Protein AF-0000000067923023 (afdb_homodimer)

Foldseek 3Di:
DLPQWEKEFDDADDPVDDQVRVQVCCCPQVVDHQAPNYKYKHAHPVQQKMKIWHADPVGIDIDMGGHPDDGFAGDDDDVDRIDIDGPVLVVCRVVRHHSPCPPPPPPVPPPD/DLPQWEKEFDDADDPVDDQVRVQVCCCPQVVDHQAPNYKYKHAHDVQQKMKIWHADPVGIDIDMGGHPDDGFAGDDDDVDRIDIDGPVLVVCRVVRHHSPCPPPPPPVPPPD

Organism: Mesorhizobium plurifarium (NCBI:txid69974)

Solvent-accessible surface area (backbone atoms only — not comparable to full-atom values): 12513 Å² total; per-residue (Å²): 119,83,40,80,44,32,34,36,42,46,59,65,41,73,79,84,57,48,70,69,58,48,42,47,42,36,37,70,71,66,68,42,71,54,74,66,26,35,34,40,33,40,31,25,75,85,27,30,36,40,40,36,41,33,21,57,99,54,29,44,36,35,41,36,41,37,43,76,68,70,52,51,66,65,76,74,68,50,106,46,62,60,45,79,43,54,72,68,40,47,52,31,31,75,70,61,34,68,49,86,60,71,70,77,60,80,60,75,72,72,81,122,118,84,41,79,43,32,35,36,41,46,60,66,41,73,77,84,57,49,71,68,58,48,40,48,41,35,37,71,72,65,68,40,70,55,76,66,27,35,36,40,32,39,31,25,75,86,26,30,36,39,41,37,40,31,21,59,98,54,29,43,36,36,40,36,41,38,43,76,67,70,50,52,64,66,76,74,67,50,105,48,61,58,44,79,43,52,72,67,39,48,52,32,31,77,69,60,35,66,49,87,60,70,70,71,65,78,59,75,73,72,84,118

Radius of gyration: 19.88 Å; Cα contacts (8 Å, |Δi|>4): 429; chains: 2; bounding box: 38×66×63 Å

Nearest PDB structures (foldseek):
  4v4g-assembly1_Aa  TM=3.691E-01  e=4.658E-01  Escherichia coli
  1l4s-assembly1_A  TM=3.691E-01  e=4.658E-01  Escherichia coli
  1imu-assembly1_A  TM=2.646E-01  e=8.905E-01  Haemophilus influenzae
  8ppt-assembly1_C  TM=3.172E-01  e=3.050E+00  Pyrococcus abyssi GE5
  4v4g-assembly1_Aa  TM=3.689E-01  e=3.644E-01  Escherichia coli

Secondary structure (DSSP, 8-state):
-----EEEE-S---TT--HHHHHHHHHHTS---TTSS-EEEEE-TTSSEEEEEEE-SSEEEEEEEEESSS--------S-SEEEE-HHHHHHHHTT---SS--TT-------/-----EEEE-S---TT--HHHHHHHHHHTS---TTSS-EEEEE-TTSSEEEEEEE-SSEEEEEEEEESSS-------SS-SEEEE-HHHHHHHHTT---SS--TT-------

InterPro domains:
  IPR008878 Transposase IS66, Orf2 [NF033819] (6-96)
  IPR008878 Transposase IS66, Orf2 [PF05717] (5-103)
  IPR008878 Transposase IS66, Orf2 [PTHR36455] (4-106)

pLDDT: mean 87.82, std 18.06, range [24.98, 98.69]

Structure (mmCIF, N/CA/C/O backbone):
data_AF-0000000067923023-model_v1
#
loop_
_entity.id
_entity.type
_entity.pdbx_description
1 polymer Transposase
#
loop_
_atom_site.group_PDB
_atom_site.id
_atom_site.type_symbol
_atom_site.label_atom_id
_atom_site.label_alt_id
_atom_site.label_comp_id
_atom_site.label_asym_id
_atom_site.label_entity_id
_atom_site.label_seq_id
_atom_site.pdbx_PDB_ins_code
_atom_site.Cartn_x
_atom_site.Cartn_y
_atom_site.Cartn_z
_atom_site.occupancy
_atom_site.B_iso_or_equiv
_atom_site.auth_seq_id
_atom_site.auth_comp_id
_atom_site.auth_asym_id
_atom_site.auth_atom_id
_atom_site.pdbx_PDB_model_num
ATOM 1 N N . MET A 1 1 ? 18.359 -1.438 -12.016 1 35.12 1 MET A N 1
ATOM 2 C CA . MET A 1 1 ? 17.172 -1.541 -12.867 1 35.12 1 MET A CA 1
ATOM 3 C C . MET A 1 1 ? 15.953 -1.968 -12.062 1 35.12 1 MET A C 1
ATOM 5 O O . MET A 1 1 ? 16.047 -2.834 -11.188 1 35.12 1 MET A O 1
ATOM 9 N N . PRO A 1 2 ? 15.016 -1.072 -11.672 1 48.81 2 PRO A N 1
ATOM 10 C CA . PRO A 1 2 ? 13.812 -1.611 -11.039 1 48.81 2 PRO A CA 1
ATOM 11 C C . PRO A 1 2 ? 13.453 -3.006 -11.547 1 48.81 2 PRO A C 1
ATOM 13 O O . PRO A 1 2 ? 13.508 -3.262 -12.758 1 48.81 2 PRO A O 1
ATOM 16 N N . THR A 1 3 ? 13.906 -4.016 -10.898 1 61.28 3 THR A N 1
ATOM 17 C CA . THR A 1 3 ? 13.688 -5.344 -11.461 1 61.28 3 THR A CA 1
ATOM 18 C C . THR A 1 3 ? 12.219 -5.535 -11.836 1 61.28 3 THR A C 1
ATOM 20 O O . THR A 1 3 ? 11.328 -5.012 -11.164 1 61.28 3 THR A O 1
ATOM 23 N N . ASP A 1 4 ? 11.945 -5.746 -13.07 1 78.56 4 ASP A N 1
ATOM 24 C CA . ASP A 1 4 ? 10.688 -6.059 -13.742 1 78.56 4 ASP A CA 1
ATOM 25 C C . ASP A 1 4 ? 10.141 -7.41 -13.281 1 78.56 4 ASP A C 1
ATOM 27 O O . ASP A 1 4 ? 9.312 -8.016 -13.969 1 78.56 4 ASP A O 1
ATOM 31 N N . ARG A 1 5 ? 10.695 -7.867 -12.172 1 94.94 5 ARG A N 1
ATOM 32 C CA . ARG A 1 5 ? 10.234 -9.203 -11.797 1 94.94 5 ARG A CA 1
ATOM 33 C C . ARG A 1 5 ? 9.039 -9.125 -10.859 1 94.94 5 ARG A C 1
ATOM 35 O O . ARG A 1 5 ? 9.102 -8.477 -9.812 1 94.94 5 ARG A O 1
ATOM 42 N N . ILE A 1 6 ? 8.023 -9.812 -11.266 1 97.25 6 ILE A N 1
ATOM 43 C CA . ILE A 1 6 ? 6.773 -9.836 -10.508 1 97.25 6 ILE A CA 1
ATOM 44 C C . ILE A 1 6 ? 6.355 -11.281 -10.242 1 97.25 6 ILE A C 1
ATOM 46 O O . ILE A 1 6 ? 6.227 -12.078 -11.172 1 97.25 6 ILE A O 1
ATOM 50 N N . TYR A 1 7 ? 6.16 -11.586 -8.922 1 96.81 7 TYR A N 1
ATOM 51 C CA . TYR A 1 7 ? 5.785 -12.945 -8.539 1 96.81 7 TYR A CA 1
ATOM 52 C C . TYR A 1 7 ? 4.469 -12.945 -7.77 1 96.81 7 TYR A C 1
ATOM 54 O O . TYR A 1 7 ? 4.289 -12.164 -6.832 1 96.81 7 TYR A O 1
ATOM 62 N N . LEU A 1 8 ? 3.578 -13.852 -8.25 1 96.88 8 LEU A N 1
ATOM 63 C CA . LEU A 1 8 ? 2.428 -14.195 -7.418 1 96.88 8 LEU A CA 1
ATOM 64 C C . LEU A 1 8 ? 2.738 -15.383 -6.523 1 96.88 8 LEU A C 1
ATOM 66 O O . LEU A 1 8 ? 3.133 -16.453 -7.012 1 96.88 8 LEU A O 1
ATOM 70 N N . CYS A 1 9 ? 2.613 -15.156 -5.281 1 95.81 9 CYS A N 1
ATOM 71 C CA . CYS A 1 9 ? 2.768 -16.266 -4.344 1 95.81 9 CYS A CA 1
ATOM 72 C C . CYS A 1 9 ? 1.5 -17.109 -4.289 1 95.81 9 CYS A C 1
ATOM 74 O O . CYS A 1 9 ? 0.489 -16.688 -3.727 1 95.81 9 CYS A O 1
ATOM 76 N N . CYS A 1 10 ? 1.622 -18.266 -4.758 1 94.19 10 CYS A N 1
ATOM 77 C CA . CYS A 1 10 ? 0.429 -19.094 -4.906 1 94.19 10 CYS A CA 1
ATOM 78 C C . CYS A 1 10 ? -0.12 -19.5 -3.543 1 94.19 10 CYS A C 1
ATOM 80 O O . CYS A 1 10 ? 0.611 -19.516 -2.551 1 94.19 10 CYS A O 1
ATOM 82 N N . GLY A 1 11 ? -1.427 -19.844 -3.531 1 91.88 11 GLY A N 1
ATOM 83 C CA . GLY A 1 11 ? -2.107 -20.188 -2.295 1 91.88 11 GLY A CA 1
ATOM 84 C C . GLY A 1 11 ? -2.682 -19 -1.567 1 91.88 11 GLY A C 1
ATOM 85 O O . GLY A 1 11 ? -2.783 -17.906 -2.137 1 91.88 11 GLY A O 1
ATOM 86 N N . ALA A 1 12 ? -3.146 -19.219 -0.295 1 94.38 12 ALA A N 1
ATOM 87 C CA . ALA A 1 12 ? -3.758 -18.156 0.508 1 94.38 12 ALA A CA 1
ATOM 88 C C . ALA A 1 12 ? -2.799 -17.672 1.589 1 94.38 12 ALA A C 1
ATOM 90 O O . ALA A 1 12 ? -2.09 -18.469 2.207 1 94.38 12 ALA A O 1
ATOM 91 N N . THR A 1 13 ? -2.746 -16.484 1.772 1 96.69 13 THR A N 1
ATOM 92 C CA . THR A 1 13 ? -1.929 -15.852 2.801 1 96.69 13 THR A CA 1
ATOM 93 C C . THR A 1 13 ? -2.807 -15.148 3.832 1 96.69 13 THR A C 1
ATOM 95 O O . THR A 1 13 ? -3.842 -14.578 3.486 1 96.69 13 THR A O 1
ATOM 98 N N . ASP A 1 14 ? -2.379 -15.211 5.109 1 97.31 14 ASP A N 1
ATOM 99 C CA . ASP A 1 14 ? -3.01 -14.406 6.152 1 97.31 14 ASP A CA 1
ATOM 100 C C . ASP A 1 14 ? -2.764 -12.922 5.918 1 97.31 14 ASP A C 1
ATOM 102 O O . ASP A 1 14 ? -1.626 -12.453 6.008 1 97.31 14 ASP A O 1
ATOM 106 N N . MET A 1 15 ? -3.748 -12.172 5.68 1 97.44 15 MET A N 1
ATOM 107 C CA . MET A 1 15 ? -3.629 -10.789 5.223 1 97.44 15 MET A CA 1
ATOM 108 C C . MET A 1 15 ? -3.35 -9.852 6.391 1 97.44 15 MET A C 1
ATOM 110 O O . MET A 1 15 ? -3.127 -8.656 6.191 1 97.44 15 MET A O 1
ATOM 114 N N . ARG A 1 16 ? -3.227 -10.359 7.629 1 94.88 16 ARG A N 1
ATOM 115 C CA . ARG A 1 16 ? -2.785 -9.57 8.773 1 94.88 16 ARG A CA 1
ATOM 116 C C . ARG A 1 16 ? -1.267 -9.422 8.781 1 94.88 16 ARG A C 1
ATOM 118 O O . ARG A 1 16 ? -0.726 -8.555 9.477 1 94.88 16 ARG A O 1
ATOM 125 N N . ARG A 1 17 ? -0.611 -10.219 7.969 1 96.69 17 ARG A N 1
ATOM 126 C CA . ARG A 1 17 ? 0.845 -10.172 7.895 1 96.69 17 ARG A CA 1
ATOM 127 C C . ARG A 1 17 ? 1.315 -8.844 7.305 1 96.69 17 ARG A C 1
ATOM 129 O O . ARG A 1 17 ? 0.824 -8.414 6.262 1 96.69 17 ARG A O 1
ATOM 136 N N . GLY A 1 18 ? 2.266 -8.273 8.008 1 97.31 18 GLY A N 1
ATOM 137 C CA . GLY A 1 18 ? 2.852 -7.023 7.559 1 97.31 18 GLY A CA 1
ATOM 138 C C . GLY A 1 18 ? 4.125 -7.211 6.758 1 97.31 18 GLY A C 1
ATOM 139 O O . GLY A 1 18 ? 4.395 -8.305 6.258 1 97.31 18 GLY A O 1
ATOM 140 N N . ILE A 1 19 ? 4.844 -6.141 6.617 1 98.12 19 ILE A N 1
ATOM 141 C CA . ILE A 1 19 ? 6.02 -6.09 5.754 1 98.12 19 ILE A CA 1
ATOM 142 C C . ILE A 1 19 ? 7.027 -7.152 6.191 1 98.12 19 ILE A C 1
ATOM 144 O O . ILE A 1 19 ? 7.473 -7.965 5.383 1 98.12 19 ILE A O 1
ATOM 148 N N . ASN A 1 20 ? 7.328 -7.238 7.496 1 97.19 20 ASN A N 1
ATOM 149 C CA . ASN A 1 20 ? 8.352 -8.164 7.977 1 97.19 20 ASN A CA 1
ATOM 150 C C . ASN A 1 20 ? 7.93 -9.617 7.766 1 97.19 20 ASN A C 1
ATOM 152 O O . ASN A 1 20 ? 8.727 -10.438 7.293 1 97.19 20 ASN A O 1
ATOM 156 N N . SER A 1 21 ? 6.758 -9.922 8.117 1 97.69 21 SER A N 1
ATOM 157 C CA . SER A 1 21 ? 6.27 -11.289 7.996 1 97.69 21 SER A CA 1
ATOM 158 C C . SER A 1 21 ? 6.211 -11.734 6.539 1 97.69 21 SER A C 1
ATOM 160 O O . SER A 1 21 ? 6.574 -12.867 6.215 1 97.69 21 SER A O 1
ATOM 162 N N . LEU A 1 22 ? 5.797 -10.844 5.668 1 98.19 22 LEU A N 1
ATOM 163 C CA . LEU A 1 22 ? 5.707 -11.211 4.258 1 98.19 22 LEU A CA 1
ATOM 164 C C . LEU A 1 22 ? 7.098 -11.328 3.637 1 98.19 22 LEU A C 1
ATOM 166 O O . LEU A 1 22 ? 7.336 -12.195 2.793 1 98.19 22 LEU A O 1
ATOM 170 N N . ALA A 1 23 ? 8.008 -10.469 4.07 1 98 23 ALA A N 1
ATOM 171 C CA . ALA A 1 23 ? 9.383 -10.586 3.611 1 98 23 ALA A CA 1
ATOM 172 C C . ALA A 1 23 ? 9.984 -11.93 4.016 1 98 23 ALA A C 1
ATOM 174 O O . ALA A 1 23 ? 10.703 -12.555 3.23 1 98 23 ALA A O 1
ATOM 175 N N . ARG A 1 24 ? 9.68 -12.289 5.207 1 97.5 24 ARG A N 1
ATOM 176 C CA . ARG A 1 24 ? 10.148 -13.586 5.68 1 97.5 24 ARG A CA 1
ATOM 177 C C . ARG A 1 24 ? 9.555 -14.719 4.848 1 97.5 24 ARG A C 1
ATOM 179 O O . ARG A 1 24 ? 10.242 -15.695 4.531 1 97.5 24 ARG A O 1
ATOM 186 N N . MET A 1 25 ? 8.336 -14.594 4.516 1 96.56 25 MET A N 1
ATOM 187 C CA . MET A 1 25 ? 7.695 -15.609 3.678 1 96.56 25 MET A CA 1
ATOM 188 C C . MET A 1 25 ? 8.383 -15.703 2.32 1 96.56 25 MET A C 1
ATOM 190 O O . MET A 1 25 ? 8.609 -16.812 1.814 1 96.56 25 MET A O 1
ATOM 194 N N . VAL A 1 26 ? 8.664 -14.555 1.682 1 97 26 VAL A N 1
ATOM 195 C CA . VAL A 1 26 ? 9.359 -14.523 0.401 1 97 26 VAL A CA 1
ATOM 196 C C . VAL A 1 26 ? 10.672 -15.305 0.501 1 97 26 VAL A C 1
ATOM 198 O O . VAL A 1 26 ? 10.992 -16.109 -0.383 1 97 26 VAL A O 1
ATOM 201 N 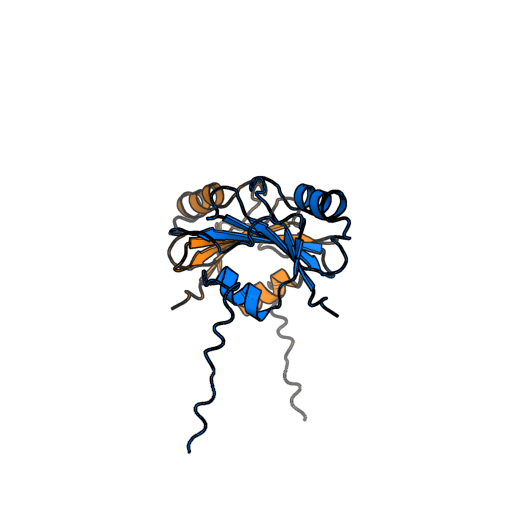N . GLN A 1 27 ? 11.312 -15.133 1.627 1 96.62 27 GLN A N 1
ATOM 202 C CA . GLN A 1 27 ? 12.602 -15.789 1.837 1 96.62 27 GLN A CA 1
ATOM 203 C C . GLN A 1 27 ? 12.422 -17.281 2.104 1 96.62 27 GLN A C 1
ATOM 205 O O . GLN A 1 27 ? 13.102 -18.109 1.489 1 96.62 27 GLN A O 1
ATOM 210 N N . GLN A 1 28 ? 11.516 -17.625 2.906 1 94.69 28 GLN A N 1
ATOM 211 C CA . GLN A 1 28 ? 11.422 -19 3.414 1 94.69 28 GLN A CA 1
ATOM 212 C C . GLN A 1 28 ? 10.594 -19.875 2.482 1 94.69 28 GLN A C 1
ATOM 214 O O . GLN A 1 28 ? 10.922 -21.047 2.273 1 94.69 28 GLN A O 1
ATOM 219 N N . VAL A 1 29 ? 9.578 -19.312 1.967 1 90.5 29 VAL A N 1
ATOM 220 C CA . VAL A 1 29 ? 8.648 -20.125 1.182 1 90.5 29 VAL A CA 1
ATOM 221 C C . VAL A 1 29 ? 9 -20.031 -0.3 1 90.5 29 VAL A C 1
ATOM 223 O O . VAL A 1 29 ? 9.078 -21.047 -0.994 1 90.5 29 VAL A O 1
ATOM 226 N N . LEU A 1 30 ? 9.312 -18.891 -0.777 1 90.56 30 LEU A N 1
ATOM 227 C CA . LEU A 1 30 ? 9.617 -18.703 -2.193 1 90.56 30 LEU A CA 1
ATOM 228 C C . LEU A 1 30 ? 11.109 -18.875 -2.459 1 90.56 30 LEU A C 1
ATOM 230 O O . LEU A 1 30 ? 11.523 -19.031 -3.609 1 90.56 30 LEU A O 1
ATOM 234 N N . ALA A 1 31 ? 11.969 -18.859 -1.375 1 93.62 31 ALA A N 1
ATOM 235 C CA . ALA A 1 31 ? 13.422 -18.953 -1.471 1 93.62 31 ALA A CA 1
ATOM 236 C C . ALA A 1 31 ? 13.984 -17.844 -2.365 1 93.62 31 ALA A C 1
ATOM 238 O O . ALA A 1 31 ? 14.867 -18.094 -3.191 1 93.62 31 ALA A O 1
ATOM 239 N N . LEU A 1 32 ? 13.352 -16.703 -2.273 1 93 32 LEU A N 1
ATOM 240 C CA . LEU A 1 32 ? 13.812 -15.516 -3.002 1 93 32 LEU A CA 1
ATOM 241 C C . LEU A 1 32 ? 14.242 -14.414 -2.039 1 93 32 LEU A C 1
ATOM 243 O O . LEU A 1 32 ? 13.922 -14.469 -0.848 1 93 32 LEU A O 1
ATOM 247 N N . ASN A 1 33 ? 15.055 -13.531 -2.541 1 94.75 33 ASN A N 1
ATOM 248 C CA . ASN A 1 33 ? 15.492 -12.367 -1.772 1 94.75 33 ASN A CA 1
ATOM 249 C C . ASN A 1 33 ? 14.508 -11.211 -1.897 1 94.75 33 ASN A C 1
ATOM 251 O O . ASN A 1 33 ? 14.32 -10.664 -2.986 1 94.75 33 ASN A O 1
ATOM 255 N N . PRO A 1 34 ? 13.914 -10.781 -0.827 1 95.25 34 PRO A N 1
ATOM 256 C CA . PRO A 1 34 ? 12.906 -9.719 -0.896 1 95.25 34 PRO A CA 1
ATOM 257 C C . PRO A 1 34 ? 13.516 -8.344 -1.152 1 95.25 34 PRO A C 1
ATOM 259 O O . PRO A 1 34 ? 12.789 -7.363 -1.328 1 95.25 34 PRO A O 1
ATOM 262 N N . HIS A 1 35 ? 14.875 -8.25 -1.256 1 94.44 35 HIS A N 1
ATOM 263 C CA . HIS A 1 35 ? 15.539 -6.953 -1.345 1 94.44 35 HIS A CA 1
ATOM 264 C C . HIS A 1 35 ? 16.047 -6.691 -2.758 1 94.44 35 HIS A C 1
ATOM 266 O O . HIS A 1 35 ? 16.844 -5.77 -2.977 1 94.44 35 HIS A O 1
ATOM 272 N N . THR A 1 36 ? 15.633 -7.508 -3.699 1 91.75 36 THR A N 1
ATOM 273 C CA . THR A 1 36 ? 16.188 -7.465 -5.047 1 91.75 36 THR A CA 1
ATOM 274 C C . THR A 1 36 ? 15.484 -6.414 -5.891 1 91.75 36 THR A C 1
ATOM 276 O O . THR A 1 36 ? 15.914 -6.113 -7.008 1 91.75 36 THR A O 1
ATOM 279 N N . GLY A 1 37 ? 14.312 -5.891 -5.398 1 92.69 37 GLY A N 1
ATOM 280 C CA . GLY A 1 37 ? 13.484 -4.992 -6.191 1 92.69 37 GLY A CA 1
ATOM 281 C C . GLY A 1 37 ? 12.312 -5.691 -6.859 1 92.69 37 GLY A C 1
ATOM 282 O O . GLY A 1 37 ? 11.477 -5.043 -7.484 1 92.69 37 GLY A O 1
ATOM 283 N N . ALA A 1 38 ? 12.336 -7.016 -6.785 1 96.5 38 ALA A N 1
ATOM 284 C CA . ALA A 1 38 ? 11.195 -7.766 -7.309 1 96.5 38 ALA A CA 1
ATOM 285 C C . ALA A 1 38 ? 9.922 -7.426 -6.547 1 96.5 38 ALA A C 1
ATOM 287 O O . ALA A 1 38 ? 9.977 -6.891 -5.438 1 96.5 38 ALA A O 1
ATOM 288 N N . ILE A 1 39 ? 8.844 -7.711 -7.25 1 97.88 39 ILE A N 1
ATOM 289 C CA . ILE A 1 39 ? 7.516 -7.473 -6.688 1 97.88 39 ILE A CA 1
ATOM 290 C C . ILE A 1 39 ? 6.867 -8.805 -6.312 1 97.88 39 ILE A C 1
ATOM 292 O O . ILE A 1 39 ? 6.828 -9.734 -7.121 1 97.88 39 ILE A O 1
ATOM 296 N N . PHE A 1 40 ? 6.414 -8.898 -5.07 1 98.19 40 PHE A N 1
ATOM 297 C CA . PHE A 1 40 ? 5.766 -10.117 -4.602 1 98.19 40 PHE A CA 1
ATOM 298 C C . PHE A 1 40 ? 4.305 -9.859 -4.258 1 98.19 40 PHE A C 1
ATOM 300 O O . PHE A 1 40 ? 3.998 -8.969 -3.461 1 98.19 40 PHE A O 1
ATOM 307 N N . CYS A 1 41 ? 3.414 -10.664 -4.789 1 98.44 41 CYS A N 1
ATOM 308 C CA . CYS A 1 41 ? 1.979 -10.492 -4.59 1 98.44 41 CYS A CA 1
ATOM 309 C C . CYS A 1 41 ? 1.393 -11.648 -3.789 1 98.44 41 CYS A C 1
ATOM 311 O O . CYS A 1 41 ? 1.719 -12.805 -4.039 1 98.44 41 CYS A O 1
ATOM 313 N N . PHE A 1 42 ? 0.539 -11.336 -2.896 1 98.12 42 PHE A N 1
ATOM 314 C CA . PHE A 1 42 ? -0.149 -12.289 -2.037 1 98.12 42 PHE A CA 1
ATOM 315 C C . PHE A 1 42 ? -1.657 -12.07 -2.086 1 98.12 42 PHE A C 1
ATOM 317 O O . PHE A 1 42 ? -2.125 -10.93 -2.164 1 98.12 42 PHE A O 1
ATOM 324 N N . ARG A 1 43 ? -2.373 -13.094 -2.033 1 97.75 43 ARG A N 1
ATOM 325 C CA . ARG A 1 43 ? -3.828 -12.992 -1.999 1 97.75 43 ARG A CA 1
ATOM 326 C C . ARG A 1 43 ? -4.398 -13.695 -0.771 1 97.75 43 ARG A C 1
ATOM 328 O O . ARG A 1 43 ? -3.92 -14.766 -0.384 1 97.75 43 ARG A O 1
ATOM 335 N N . GLY A 1 44 ? -5.383 -13.102 -0.176 1 97.62 44 GLY A N 1
ATOM 336 C CA . GLY A 1 44 ? -6.055 -13.727 0.954 1 97.62 44 GLY A CA 1
ATOM 337 C C . GLY A 1 44 ? -6.945 -14.883 0.554 1 97.62 44 GLY A C 1
ATOM 338 O O . GLY A 1 44 ? -7.254 -15.062 -0.627 1 97.62 44 GLY A O 1
ATOM 339 N N . ARG A 1 45 ? -7.352 -15.508 1.508 1 96.75 45 ARG A N 1
ATOM 340 C CA . ARG A 1 45 ? -8.125 -16.734 1.312 1 96.75 45 ARG A CA 1
ATOM 341 C C . ARG A 1 45 ? -9.445 -16.438 0.609 1 96.75 45 ARG A C 1
ATOM 343 O O . ARG A 1 45 ? -9.828 -17.141 -0.328 1 96.75 45 ARG A O 1
ATOM 350 N N . LYS A 1 46 ? -10.133 -15.391 1.009 1 96.81 46 LYS A N 1
ATOM 351 C CA . LYS A 1 46 ? -11.438 -15.062 0.444 1 96.81 46 LYS A CA 1
ATOM 352 C C . LYS A 1 46 ? -11.297 -14.438 -0.942 1 96.81 46 LYS A C 1
ATOM 354 O O . LYS A 1 46 ? -12.273 -14.352 -1.691 1 96.81 46 LYS A O 1
ATOM 359 N N . GLY A 1 47 ? -10.148 -13.992 -1.262 1 97 47 GLY A N 1
ATOM 360 C CA . GLY A 1 47 ? -9.82 -13.586 -2.619 1 97 47 GLY A CA 1
ATOM 361 C C . GLY A 1 47 ? -10.094 -12.125 -2.891 1 97 47 GLY A C 1
ATOM 362 O O . GLY A 1 47 ? -9.789 -11.617 -3.975 1 97 47 GLY A O 1
ATOM 363 N N . HIS A 1 48 ? -10.633 -11.383 -1.886 1 97.62 48 HIS A N 1
ATOM 364 C CA . HIS A 1 48 ? -11.023 -10 -2.145 1 97.62 48 HIS A CA 1
ATOM 365 C C . HIS A 1 48 ? -9.953 -9.031 -1.653 1 97.62 48 HIS A C 1
ATOM 367 O O . HIS A 1 48 ? -10.109 -7.816 -1.777 1 97.62 48 HIS A O 1
ATOM 373 N N . ILE A 1 49 ? -8.844 -9.57 -1.022 1 98.31 49 ILE A N 1
ATOM 374 C CA . ILE A 1 49 ? -7.75 -8.719 -0.569 1 98.31 49 ILE A CA 1
ATOM 375 C C . ILE A 1 49 ? -6.438 -9.203 -1.184 1 98.31 49 ILE A C 1
ATOM 377 O O . ILE A 1 49 ? -6.164 -10.406 -1.219 1 98.31 49 ILE A O 1
ATOM 381 N N . ILE A 1 50 ? -5.621 -8.297 -1.701 1 98.5 50 ILE A N 1
ATOM 382 C CA . ILE A 1 50 ? -4.273 -8.578 -2.178 1 98.5 50 ILE A CA 1
ATOM 383 C C . ILE A 1 50 ? -3.275 -7.664 -1.471 1 98.5 50 ILE A C 1
ATOM 385 O O . ILE A 1 50 ? -3.604 -6.527 -1.128 1 98.5 50 ILE A O 1
ATOM 389 N N . LYS A 1 51 ? -2.096 -8.141 -1.236 1 98.69 51 LYS A N 1
ATOM 390 C CA . LYS A 1 51 ? -0.946 -7.348 -0.817 1 98.69 51 LYS A CA 1
ATOM 391 C C . LYS A 1 51 ? 0.213 -7.496 -1.799 1 98.69 51 LYS A C 1
ATOM 393 O O . LYS A 1 51 ? 0.483 -8.594 -2.289 1 98.69 51 LYS A O 1
ATOM 398 N N . ILE A 1 52 ? 0.848 -6.414 -2.088 1 98.69 52 ILE A N 1
ATOM 399 C CA . ILE A 1 52 ? 2.031 -6.387 -2.939 1 98.69 52 ILE A CA 1
ATOM 400 C C . ILE A 1 52 ? 3.215 -5.816 -2.158 1 98.69 52 ILE A C 1
ATOM 402 O O . ILE A 1 52 ? 3.141 -4.703 -1.636 1 98.69 52 ILE A O 1
ATOM 406 N N . LEU A 1 53 ? 4.258 -6.559 -2.084 1 98.44 53 LEU A N 1
ATOM 407 C CA . LEU A 1 53 ? 5.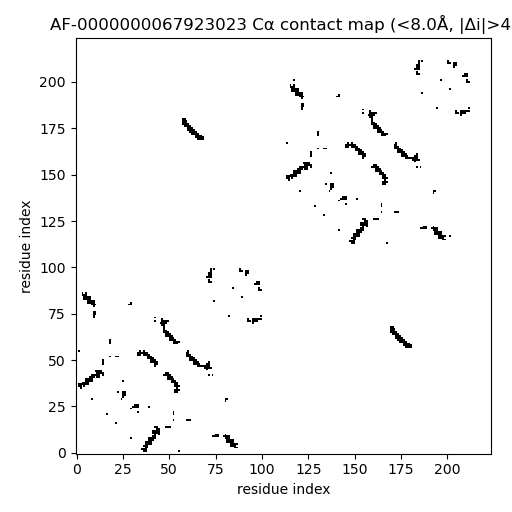469 -6.184 -1.359 1 98.44 53 LEU A CA 1
ATOM 408 C C . LEU A 1 53 ? 6.629 -5.957 -2.32 1 98.44 53 LEU A C 1
ATOM 410 O O . LEU A 1 53 ? 6.832 -6.738 -3.254 1 98.44 53 LEU A O 1
ATOM 414 N N . ALA A 1 54 ? 7.367 -4.906 -2.133 1 97.56 54 ALA A N 1
ATOM 415 C CA . ALA A 1 54 ? 8.578 -4.625 -2.9 1 97.56 54 ALA A CA 1
ATOM 416 C C . ALA A 1 54 ? 9.586 -3.836 -2.066 1 97.56 54 ALA A C 1
ATOM 418 O O . ALA A 1 54 ? 9.211 -3.166 -1.101 1 97.56 54 ALA A O 1
ATOM 419 N N . HIS A 1 55 ? 10.812 -3.973 -2.43 1 96.81 55 HIS A N 1
ATOM 420 C CA . HIS A 1 55 ? 11.883 -3.191 -1.833 1 96.81 55 HIS A CA 1
ATOM 421 C C . HIS A 1 55 ? 12.523 -2.26 -2.857 1 96.81 55 HIS A C 1
ATOM 423 O O . HIS A 1 55 ? 12.867 -2.688 -3.961 1 96.81 55 HIS A O 1
ATOM 429 N N . ASP A 1 56 ? 12.547 -0.977 -2.506 1 92.81 56 ASP A N 1
ATOM 430 C CA . ASP A 1 56 ? 13.273 -0.048 -3.363 1 92.81 56 ASP A CA 1
ATOM 431 C C . ASP A 1 56 ? 14.516 0.493 -2.656 1 92.81 56 ASP A C 1
ATOM 433 O O . ASP A 1 56 ? 14.984 -0.096 -1.683 1 92.81 56 ASP A O 1
ATOM 437 N N . ASP A 1 57 ? 15.117 1.483 -3.238 1 91.56 57 ASP A N 1
ATOM 438 C CA . ASP A 1 57 ? 16.375 1.989 -2.719 1 91.56 57 ASP A CA 1
ATOM 439 C C . ASP A 1 57 ? 16.188 2.648 -1.354 1 91.56 57 ASP A C 1
ATOM 441 O O . ASP A 1 57 ? 17.156 2.852 -0.616 1 91.56 57 ASP A O 1
ATOM 445 N N . GLN A 1 58 ? 14.93 2.947 -1.015 1 95.31 58 GLN A N 1
ATOM 446 C CA . GLN A 1 58 ? 14.695 3.688 0.22 1 95.31 58 GLN A CA 1
ATOM 447 C C . GLN A 1 58 ? 14.148 2.775 1.313 1 95.31 58 GLN A C 1
ATOM 449 O O . GLN A 1 58 ? 14.102 3.16 2.484 1 95.31 58 GLN A O 1
ATOM 454 N N . GLY A 1 59 ? 13.648 1.604 0.902 1 96.31 59 GLY A N 1
ATOM 455 C CA . GLY A 1 59 ? 13.055 0.682 1.859 1 96.31 59 GLY A CA 1
ATOM 456 C C . GLY A 1 59 ? 11.93 -0.144 1.274 1 96.31 59 GLY A C 1
ATOM 457 O O . GLY A 1 59 ? 11.828 -0.289 0.054 1 96.31 59 GLY A O 1
ATOM 458 N N . PHE A 1 60 ? 11.109 -0.733 2.209 1 97.75 60 PHE A N 1
ATOM 459 C CA . PHE A 1 60 ? 10.016 -1.589 1.766 1 97.75 60 PHE A CA 1
ATOM 460 C C . PHE A 1 60 ? 8.766 -0.768 1.497 1 97.75 60 PHE A C 1
ATOM 462 O O . PHE A 1 60 ? 8.477 0.193 2.215 1 97.75 60 PHE A O 1
ATOM 469 N N . CYS A 1 61 ? 8.031 -1.183 0.516 1 97.75 61 CYS A N 1
ATOM 470 C CA . CYS A 1 61 ? 6.699 -0.676 0.218 1 97.75 61 CYS A CA 1
ATOM 471 C C . CYS A 1 61 ? 5.684 -1.812 0.162 1 97.75 61 CYS A C 1
ATOM 473 O O . CYS A 1 61 ? 5.992 -2.902 -0.322 1 97.75 61 CYS A O 1
ATOM 475 N N . MET A 1 62 ? 4.551 -1.496 0.622 1 98.5 62 MET A N 1
ATOM 476 C CA . MET A 1 62 ? 3.463 -2.467 0.568 1 98.5 62 MET A CA 1
ATOM 477 C C . MET A 1 62 ? 2.174 -1.811 0.084 1 98.5 62 MET A C 1
ATOM 479 O O . MET A 1 62 ? 1.811 -0.729 0.549 1 98.5 62 MET A O 1
ATOM 483 N N . PHE A 1 63 ? 1.595 -2.404 -0.853 1 98.5 63 PHE A N 1
ATOM 484 C CA . PHE A 1 63 ? 0.291 -1.98 -1.35 1 98.5 63 PHE A CA 1
ATOM 485 C C . PHE A 1 63 ? -0.774 -3.023 -1.029 1 98.5 63 PHE A C 1
ATOM 487 O O . PHE A 1 63 ? -0.582 -4.215 -1.285 1 98.5 63 PHE A O 1
ATOM 494 N N . THR A 1 64 ? -1.851 -2.617 -0.439 1 98.5 64 THR A N 1
ATOM 495 C CA . THR A 1 64 ? -3.002 -3.465 -0.143 1 98.5 64 THR A CA 1
ATOM 496 C C . THR A 1 64 ? -4.246 -2.963 -0.872 1 98.5 64 THR A C 1
ATOM 498 O O . THR A 1 64 ? -4.527 -1.763 -0.871 1 98.5 64 THR A O 1
ATOM 501 N N . LYS A 1 65 ? -4.957 -3.84 -1.535 1 98.31 65 LYS A N 1
ATOM 502 C CA . LYS A 1 65 ? -6.25 -3.506 -2.121 1 98.31 65 LYS A CA 1
ATOM 503 C C . LYS A 1 65 ? -7.332 -4.48 -1.661 1 98.31 65 LYS A C 1
ATOM 505 O O . LYS A 1 65 ? -7.125 -5.695 -1.673 1 98.31 65 LYS A O 1
ATOM 510 N N . ARG A 1 66 ? -8.398 -3.904 -1.21 1 98.12 66 ARG A N 1
ATOM 511 C CA . ARG A 1 66 ? -9.57 -4.672 -0.802 1 98.12 66 ARG A CA 1
ATOM 512 C C . ARG A 1 66 ? -10.773 -4.344 -1.68 1 98.12 66 ARG A C 1
ATOM 514 O O . ARG A 1 66 ? -11.289 -3.223 -1.647 1 98.12 66 ARG A O 1
ATOM 521 N N . LEU A 1 67 ? -11.242 -5.297 -2.389 1 97.25 67 LEU A N 1
ATOM 522 C CA . LEU A 1 67 ? -12.383 -5.117 -3.285 1 97.25 67 LEU A CA 1
ATOM 523 C C . LEU A 1 67 ? -13.688 -5.082 -2.502 1 97.25 67 LEU A C 1
ATOM 525 O O . LEU A 1 67 ? -13.859 -5.824 -1.534 1 97.25 67 LEU A O 1
ATOM 529 N N . THR A 1 68 ? -14.555 -4.199 -2.938 1 95.31 68 THR A N 1
ATOM 530 C CA . THR A 1 68 ? -15.906 -4.176 -2.385 1 95.31 68 THR A CA 1
ATOM 531 C C . THR A 1 68 ? -16.719 -5.363 -2.889 1 95.31 68 THR A C 1
ATOM 533 O O . THR A 1 68 ? -17.562 -5.898 -2.168 1 95.31 68 THR A O 1
ATOM 536 N N . ASP A 1 69 ? -16.391 -5.73 -4.133 1 95.25 69 ASP A N 1
ATOM 537 C CA . ASP A 1 69 ? -17.078 -6.84 -4.77 1 95.25 69 ASP A CA 1
ATOM 538 C C . ASP A 1 69 ? -16.125 -7.66 -5.637 1 95.25 69 ASP A C 1
ATOM 540 O O . ASP A 1 69 ? -15.219 -7.109 -6.262 1 95.25 69 ASP A O 1
ATOM 544 N N . GLY A 1 70 ? -16.344 -9 -5.59 1 95.19 70 GLY A N 1
ATOM 545 C CA . GLY A 1 70 ? -15.555 -9.898 -6.414 1 95.19 70 GLY A CA 1
ATOM 546 C C . GLY A 1 70 ? -14.25 -10.305 -5.766 1 95.19 70 GLY A C 1
ATOM 547 O O . GLY A 1 70 ? -14.047 -10.102 -4.566 1 95.19 70 GLY A O 1
ATOM 548 N N . CYS A 1 71 ? -13.438 -11.008 -6.566 1 96.88 71 CYS A N 1
ATOM 549 C CA . CYS A 1 71 ? -12.148 -11.523 -6.125 1 96.88 71 CYS A CA 1
ATOM 550 C C . CYS A 1 71 ? -11.078 -11.289 -7.188 1 96.88 71 CYS A C 1
ATOM 552 O O . CYS A 1 71 ? -11.391 -11.133 -8.367 1 96.88 71 CYS A O 1
ATOM 554 N N . PHE A 1 72 ? -9.945 -11.219 -6.762 1 96.88 72 PHE A N 1
ATOM 555 C CA . PHE A 1 72 ? -8.836 -11.156 -7.703 1 96.88 72 PHE A CA 1
ATOM 556 C C . PHE A 1 72 ? -8.602 -12.508 -8.359 1 96.88 72 PHE A C 1
ATOM 558 O O . PHE A 1 72 ? -8.578 -13.539 -7.688 1 96.88 72 PHE A O 1
ATOM 565 N N . ALA A 1 73 ? -8.414 -12.461 -9.68 1 95.75 73 ALA A N 1
ATOM 566 C CA . ALA A 1 73 ? -8.031 -13.688 -10.367 1 95.75 73 ALA A CA 1
ATOM 567 C C . ALA A 1 73 ? -6.656 -14.164 -9.906 1 95.75 73 ALA A C 1
ATOM 569 O O . ALA A 1 73 ? -5.695 -13.391 -9.891 1 95.75 73 ALA A O 1
ATOM 570 N N . TRP A 1 74 ? -6.559 -15.375 -9.531 1 94.56 74 TRP A N 1
ATOM 571 C CA . TRP A 1 74 ? -5.332 -15.93 -8.953 1 94.56 74 TRP A CA 1
ATOM 572 C C . TRP A 1 74 ? -5.023 -17.297 -9.547 1 94.56 74 TRP A C 1
ATOM 574 O O . TRP A 1 74 ? -5.934 -18.062 -9.852 1 94.56 74 TRP A O 1
ATOM 584 N N . PRO A 1 75 ? -3.764 -17.516 -9.742 1 90.81 75 PRO A N 1
ATOM 585 C CA . PRO A 1 75 ? -3.447 -18.828 -10.328 1 90.81 75 PRO A CA 1
ATOM 586 C C . PRO A 1 75 ? -3.93 -19.984 -9.461 1 90.81 75 PRO A C 1
ATOM 588 O O . PRO A 1 75 ? -3.996 -19.859 -8.234 1 90.81 75 PRO A O 1
ATOM 591 N N . THR A 1 76 ? -4.395 -21 -10.102 1 82.12 76 THR A N 1
ATOM 592 C CA . THR A 1 76 ? -4.805 -22.203 -9.406 1 82.12 76 THR A CA 1
ATOM 593 C C . THR A 1 76 ? -3.588 -23.016 -8.977 1 82.12 76 THR A C 1
ATOM 595 O O . THR A 1 76 ? -2.639 -23.188 -9.75 1 82.12 76 THR A O 1
ATOM 598 N N . THR A 1 77 ? -3.385 -23.078 -7.703 1 69.69 77 THR A N 1
ATOM 599 C CA . THR A 1 77 ? -2.242 -23.703 -7.055 1 69.69 77 THR A CA 1
ATOM 600 C C . THR A 1 77 ? -1.896 -25.031 -7.742 1 69.69 77 THR A C 1
ATOM 602 O O . THR A 1 77 ? -2.73 -25.922 -7.82 1 69.69 77 THR A O 1
ATOM 605 N N . LYS A 1 78 ? -1.41 -25.016 -8.844 1 71.56 78 LYS A N 1
ATOM 606 C CA . LYS A 1 78 ? -0.716 -26.266 -9.156 1 71.56 78 LYS A CA 1
ATOM 607 C C . LYS A 1 78 ? 0.598 -26.375 -8.391 1 71.56 78 LYS A C 1
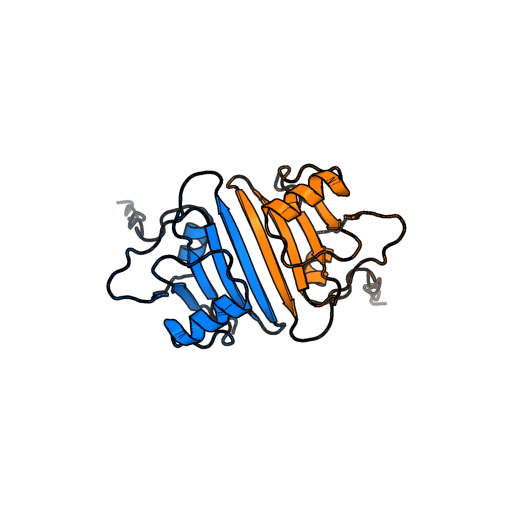ATOM 609 O O . LYS A 1 78 ? 0.976 -25.453 -7.664 1 71.56 78 LYS A O 1
ATOM 614 N N . ASP A 1 79 ? 1.395 -27.391 -8.188 1 76.75 79 ASP A N 1
ATOM 615 C CA . ASP A 1 79 ? 2.639 -27.688 -7.484 1 76.75 79 ASP A CA 1
ATOM 616 C C . ASP A 1 79 ? 3.6 -26.5 -7.551 1 76.75 79 ASP A C 1
ATOM 618 O O . ASP A 1 79 ? 4.793 -26.641 -7.281 1 76.75 79 ASP A O 1
ATOM 622 N N . GLN A 1 80 ? 2.953 -25.266 -7.875 1 85.88 80 GLN A N 1
ATOM 623 C CA . GLN A 1 80 ? 3.859 -24.125 -7.98 1 85.88 80 GLN A CA 1
ATOM 624 C C . GLN A 1 80 ? 3.719 -23.188 -6.777 1 85.88 80 GLN A C 1
ATOM 626 O O . GLN A 1 80 ? 2.604 -22.906 -6.332 1 85.88 80 GLN A O 1
ATOM 631 N N . VAL A 1 81 ? 4.832 -22.734 -6.305 1 90.94 81 VAL A N 1
ATOM 632 C CA . VAL A 1 81 ? 4.855 -21.859 -5.137 1 90.94 81 VAL A CA 1
ATOM 633 C C . VAL A 1 81 ? 4.645 -20.406 -5.566 1 90.94 81 VAL A C 1
ATOM 635 O O . VAL A 1 81 ? 4.07 -19.609 -4.828 1 90.94 81 VAL A O 1
ATOM 638 N N . ALA A 1 82 ? 5.074 -20.141 -6.863 1 94 82 ALA A N 1
ATOM 639 C CA . ALA A 1 82 ? 4.945 -18.781 -7.379 1 94 82 ALA A CA 1
ATOM 640 C C . ALA A 1 82 ? 4.754 -18.781 -8.891 1 94 82 ALA A C 1
ATOM 642 O O . ALA A 1 82 ? 5.215 -19.688 -9.578 1 94 82 ALA A O 1
ATOM 643 N N . VAL A 1 83 ? 4.07 -17.75 -9.367 1 94.19 83 VAL A N 1
ATOM 644 C CA . VAL A 1 83 ? 3.877 -17.531 -10.789 1 94.19 83 VAL A CA 1
ATOM 645 C C . VAL A 1 83 ? 4.402 -16.156 -11.172 1 94.19 83 VAL A C 1
ATOM 647 O O . VAL A 1 83 ? 4.141 -15.164 -10.477 1 94.19 83 VAL A O 1
ATOM 650 N N . SER A 1 84 ? 5.129 -16.109 -12.242 1 94.81 84 SER A N 1
ATOM 651 C CA . SER A 1 84 ? 5.652 -14.836 -12.711 1 94.81 84 SER A CA 1
ATOM 652 C C . SER A 1 84 ? 4.625 -14.102 -13.57 1 94.81 84 SER A C 1
ATOM 654 O O . SER A 1 84 ? 3.941 -14.719 -14.391 1 94.81 84 SER A O 1
ATOM 656 N N . LEU A 1 85 ? 4.535 -12.812 -13.375 1 95.44 85 LEU A N 1
ATOM 657 C CA . LEU A 1 85 ? 3.652 -11.953 -14.156 1 95.44 85 LEU A CA 1
ATOM 658 C C . LEU A 1 85 ? 4.449 -10.883 -14.898 1 95.44 85 LEU A C 1
ATOM 660 O O . LEU A 1 85 ? 5.488 -10.43 -14.406 1 95.44 85 LEU A O 1
ATOM 664 N N . THR A 1 86 ? 3.891 -10.477 -16.031 1 94.94 86 THR A N 1
ATOM 665 C CA . THR A 1 86 ? 4.336 -9.227 -16.641 1 94.94 86 THR A CA 1
ATOM 666 C C . THR A 1 86 ? 3.684 -8.031 -15.961 1 94.94 86 THR A C 1
ATOM 668 O O . THR A 1 86 ? 2.682 -8.18 -15.258 1 94.94 86 THR A O 1
ATOM 671 N N . LYS A 1 87 ? 4.191 -6.848 -16.203 1 96 87 LYS A N 1
ATOM 672 C CA . LYS A 1 87 ? 3.596 -5.613 -15.688 1 96 87 LYS A CA 1
ATOM 673 C C . LYS A 1 87 ? 2.162 -5.453 -16.188 1 96 87 LYS A C 1
ATOM 675 O O . LYS A 1 87 ? 1.287 -5.012 -15.438 1 96 87 LYS A O 1
ATOM 680 N N . ALA A 1 88 ? 1.933 -5.805 -17.438 1 94.62 88 ALA A N 1
ATOM 681 C CA . ALA A 1 88 ? 0.597 -5.707 -18.016 1 94.62 88 ALA A CA 1
ATOM 682 C C . ALA A 1 88 ? -0.381 -6.641 -17.297 1 94.62 88 ALA A C 1
ATOM 684 O O . ALA A 1 88 ? -1.514 -6.254 -17 1 94.62 88 ALA A O 1
ATOM 685 N N . GLN A 1 89 ? 0.081 -7.789 -17.016 1 95.25 89 GLN A N 1
ATOM 686 C CA . GLN A 1 89 ? -0.771 -8.758 -16.344 1 95.25 89 GLN A CA 1
ATOM 687 C C . GLN A 1 89 ? -1.083 -8.32 -14.914 1 95.25 89 GLN A C 1
ATOM 689 O O . GLN A 1 89 ? -2.203 -8.508 -14.43 1 95.25 89 GLN A O 1
ATOM 694 N N . LEU A 1 90 ? -0.131 -7.73 -14.258 1 96.56 90 LEU A N 1
ATOM 695 C CA . LE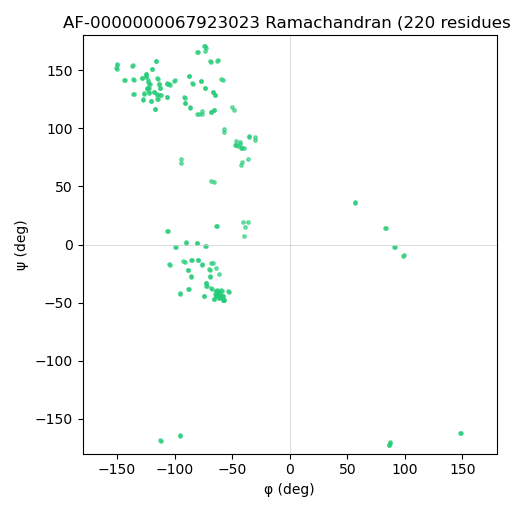U A 1 90 ? -0.377 -7.188 -12.93 1 96.56 90 LEU A CA 1
ATOM 696 C C . LEU A 1 90 ? -1.405 -6.062 -12.977 1 96.56 90 LEU A C 1
ATOM 698 O O . LEU A 1 90 ? -2.287 -5.98 -12.117 1 96.56 90 LEU A O 1
ATOM 702 N N . SER A 1 91 ? -1.227 -5.242 -13.922 1 95.81 91 SER A N 1
ATOM 703 C CA . SER A 1 91 ? -2.178 -4.148 -14.086 1 95.81 91 SER A CA 1
ATOM 704 C C . SER A 1 91 ? -3.598 -4.676 -14.281 1 95.81 91 SER A C 1
ATOM 706 O O . SER A 1 91 ? -4.543 -4.164 -13.68 1 95.81 91 SER A O 1
ATOM 708 N N . LEU A 1 92 ? -3.758 -5.688 -15.102 1 95 92 LEU A N 1
ATOM 709 C CA . LEU A 1 92 ? -5.059 -6.316 -15.297 1 95 92 LEU A CA 1
ATOM 710 C C . LEU A 1 92 ? -5.59 -6.883 -13.984 1 95 92 LEU A C 1
ATOM 712 O O . LEU A 1 92 ? -6.762 -6.695 -13.648 1 95 92 LEU A O 1
ATOM 716 N N . LEU A 1 93 ? -4.758 -7.531 -13.281 1 96.5 93 LEU A N 1
ATOM 717 C CA . LEU A 1 93 ? -5.125 -8.117 -12 1 96.5 93 LEU A CA 1
ATOM 718 C C . LEU A 1 93 ? -5.656 -7.059 -11.039 1 96.5 93 LEU A C 1
ATOM 720 O O . LEU A 1 93 ? -6.734 -7.219 -10.461 1 96.5 93 LEU A O 1
ATOM 724 N N . LEU A 1 94 ? -4.918 -5.941 -10.938 1 95.75 94 LEU A N 1
ATOM 725 C CA . LEU A 1 94 ? -5.266 -4.883 -10 1 95.75 94 LEU A CA 1
ATOM 726 C C . LEU A 1 94 ? -6.547 -4.176 -10.422 1 95.75 94 LEU A C 1
ATOM 728 O O . LEU A 1 94 ? -7.25 -3.602 -9.586 1 95.75 94 LEU A O 1
ATOM 732 N N . ASP A 1 95 ? -6.824 -4.309 -11.656 1 92 95 ASP A N 1
ATOM 733 C CA . ASP A 1 95 ? -8.047 -3.697 -12.18 1 92 95 ASP A CA 1
ATOM 734 C C . ASP A 1 95 ? -9.227 -4.66 -12.078 1 92 95 ASP A C 1
ATOM 736 O O . ASP A 1 95 ? -10.312 -4.375 -12.594 1 92 95 ASP A O 1
ATOM 740 N N . GLY A 1 96 ? -8.938 -5.816 -11.523 1 89.62 96 GLY A N 1
ATOM 741 C CA . GLY A 1 96 ? -10.008 -6.777 -11.359 1 89.62 96 GLY A CA 1
ATOM 742 C C . GLY A 1 96 ? -10.281 -7.594 -12.609 1 89.62 96 GLY A C 1
ATOM 743 O O . GLY A 1 96 ? -11.344 -8.211 -12.734 1 89.62 96 GLY A O 1
ATOM 744 N N . ILE A 1 97 ? -9.391 -7.539 -13.523 1 89.06 97 ILE A N 1
ATOM 745 C CA . ILE A 1 97 ? -9.539 -8.258 -14.781 1 89.06 97 ILE A CA 1
ATOM 746 C C . ILE A 1 97 ? -8.734 -9.555 -14.742 1 89.06 97 ILE A C 1
ATOM 748 O O . ILE A 1 97 ? -7.625 -9.578 -14.211 1 89.06 97 ILE A O 1
ATOM 752 N N . ASP A 1 98 ? -9.32 -10.594 -15.328 1 92.69 98 ASP A N 1
ATOM 753 C CA . ASP A 1 98 ? -8.641 -11.883 -15.359 1 92.69 98 ASP A CA 1
ATOM 754 C C . ASP A 1 98 ? -7.414 -11.836 -16.266 1 92.69 98 ASP A C 1
ATOM 756 O O . ASP A 1 98 ? -7.551 -11.742 -17.5 1 92.69 98 ASP A O 1
ATOM 760 N N . TRP A 1 99 ? -6.328 -11.969 -15.773 1 92 99 TRP A N 1
ATOM 761 C CA . TRP A 1 99 ? -5.059 -11.82 -16.469 1 92 99 TRP A CA 1
ATOM 762 C C . TRP A 1 99 ? -4.625 -13.141 -17.094 1 92 99 TRP A C 1
ATOM 764 O O . TRP A 1 99 ? -3.717 -13.164 -17.938 1 92 99 TRP A O 1
ATOM 774 N N . ARG A 1 100 ? -5.105 -14.289 -16.641 1 85.38 100 ARG A N 1
ATOM 775 C CA . ARG A 1 100 ? -4.684 -15.625 -17.047 1 85.38 100 ARG A CA 1
ATOM 776 C C . ARG A 1 100 ? -5.117 -15.906 -18.484 1 85.38 100 ARG A C 1
ATOM 778 O O . ARG A 1 100 ? -4.48 -16.703 -19.188 1 85.38 100 ARG A O 1
ATOM 785 N N . ARG A 1 101 ? -6.266 -15.289 -19.062 1 70.19 101 ARG A N 1
ATOM 786 C CA . ARG A 1 101 ? -6.766 -15.602 -20.391 1 70.19 101 ARG A CA 1
ATOM 787 C C . ARG A 1 101 ? -6.207 -14.633 -21.438 1 70.19 101 ARG A C 1
ATOM 789 O O . ARG A 1 101 ? -6.695 -13.508 -21.562 1 70.19 101 ARG A O 1
ATOM 796 N N . PRO A 1 102 ? -4.91 -14.695 -21.766 1 54 102 PRO A N 1
ATOM 797 C CA . PRO A 1 102 ? -4.629 -13.742 -22.828 1 54 102 PRO A CA 1
ATOM 798 C C . PRO A 1 102 ? -5.645 -13.805 -23.969 1 54 102 PRO A C 1
ATOM 800 O O . PRO A 1 102 ? -5.961 -14.898 -24.453 1 54 102 PRO A O 1
ATOM 803 N N . SER A 1 103 ? -6.73 -13.078 -23.781 1 46.94 103 SER A N 1
ATOM 804 C CA . SER A 1 103 ? -7.578 -13.102 -24.969 1 46.94 103 SER A CA 1
ATOM 805 C C . SER A 1 103 ? -6.758 -12.938 -26.234 1 46.94 103 SER A C 1
ATOM 807 O O . SER A 1 103 ? -5.957 -12.008 -26.344 1 46.94 103 SER A O 1
ATOM 809 N N . LYS A 1 104 ? -6.258 -13.977 -26.828 1 45.41 104 LYS A N 1
ATOM 810 C CA . LYS A 1 104 ? -5.754 -13.938 -28.203 1 45.41 104 LYS A CA 1
ATOM 811 C C . LYS A 1 104 ? -6.641 -13.07 -29.078 1 45.41 104 LYS A C 1
ATOM 813 O O . LYS A 1 104 ? -7.445 -13.586 -29.859 1 45.41 104 LYS A O 1
ATOM 818 N N . THR A 1 105 ? -7.488 -12.281 -28.422 1 41.75 105 THR A N 1
ATOM 819 C CA . THR A 1 105 ? -8.438 -11.781 -29.422 1 41.75 105 THR A CA 1
ATOM 820 C C . THR A 1 105 ? -7.715 -10.961 -30.484 1 41.75 105 THR A C 1
ATOM 822 O O . THR A 1 105 ? -8.352 -10.391 -31.375 1 41.75 105 THR A O 1
ATOM 825 N N . TYR A 1 106 ? -6.543 -10.359 -30.172 1 41.84 106 TYR A N 1
ATOM 826 C CA . TYR A 1 106 ? -6.312 -9.43 -31.281 1 41.84 106 TYR A CA 1
ATOM 827 C C . TYR A 1 106 ? -6.016 -10.164 -32.562 1 41.84 106 TYR A C 1
ATOM 829 O O . TYR A 1 106 ? -4.902 -10.656 -32.781 1 41.84 106 TYR A O 1
ATOM 837 N N . ARG A 1 107 ? -6.871 -11.047 -32.969 1 40.62 107 ARG A N 1
ATOM 838 C CA . ARG A 1 107 ? -6.668 -11.469 -34.344 1 40.62 107 ARG A CA 1
ATOM 839 C C . ARG A 1 107 ? -6.707 -10.281 -35.281 1 40.62 107 ARG A C 1
ATOM 841 O O . ARG A 1 107 ? -7.711 -9.57 -35.375 1 40.62 107 ARG A O 1
ATOM 848 N N . PRO A 1 108 ? -5.578 -9.742 -35.656 1 43.88 108 PRO A N 1
ATOM 849 C CA . PRO A 1 108 ? -5.633 -8.711 -36.719 1 43.88 108 PRO A CA 1
ATOM 850 C C . PRO A 1 108 ? -6.5 -9.117 -37.906 1 43.88 108 PRO A C 1
ATOM 852 O O . PRO A 1 108 ? -6.367 -10.234 -38.406 1 43.88 108 PRO A O 1
ATOM 855 N N . HIS A 1 109 ? -7.727 -8.859 -37.781 1 41.5 109 HIS A N 1
ATOM 856 C CA . HIS A 1 109 ? -8.492 -9.07 -39 1 41.5 109 HIS A CA 1
ATOM 857 C C . HIS A 1 109 ? -7.75 -8.539 -40.219 1 41.5 109 HIS A C 1
ATOM 859 O O . HIS A 1 109 ? -7.371 -7.367 -40.281 1 41.5 109 HIS A O 1
ATOM 865 N N . LEU A 1 110 ? -6.816 -9.352 -40.781 1 34.69 110 LEU A N 1
ATOM 866 C CA . LEU A 1 110 ? -6.262 -9.039 -42.094 1 34.69 110 LEU A CA 1
ATOM 867 C C . LEU A 1 110 ? -7.32 -8.422 -43 1 34.69 110 LEU A C 1
ATOM 869 O O . LEU A 1 110 ? -8.414 -8.969 -43.156 1 34.69 110 LEU A O 1
ATOM 873 N N . ALA A 1 111 ? -7.465 -7.102 -43.094 1 41.44 111 ALA A N 1
ATOM 874 C CA . ALA A 1 111 ? -8.188 -6.469 -44.188 1 41.44 111 ALA A CA 1
ATOM 875 C C . ALA A 1 111 ? -7.883 -7.168 -45.5 1 41.44 111 ALA A C 1
ATOM 877 O O . ALA A 1 111 ? -6.723 -7.285 -45.906 1 41.44 111 ALA A O 1
ATOM 878 N N . GLY A 1 112 ? -8.586 -8.258 -45.75 1 25.52 112 GLY A N 1
ATOM 879 C CA . GLY A 1 112 ? -8.531 -8.695 -47.125 1 25.52 112 GLY A CA 1
ATOM 880 C C . GLY A 1 112 ? -8.82 -7.578 -48.125 1 25.52 112 GLY A C 1
ATOM 881 O O . GLY A 1 112 ? -9.547 -6.637 -47.812 1 25.52 112 GLY A O 1
ATOM 882 N N . MET B 1 1 ? -14.32 12.156 -11.023 1 35.09 1 MET B N 1
ATOM 883 C CA . MET B 1 1 ? -12.992 12.75 -11.102 1 35.09 1 MET B CA 1
ATOM 884 C C . MET B 1 1 ? -12.094 12.227 -9.984 1 35.09 1 MET B C 1
ATOM 886 O O . MET B 1 1 ? -12.539 12.086 -8.844 1 35.09 1 MET B O 1
ATOM 890 N N . PRO B 1 2 ? -11.188 11.273 -10.188 1 48.59 2 PRO B N 1
ATOM 891 C CA . PRO B 1 2 ? -10.273 10.953 -9.094 1 48.59 2 PRO B CA 1
ATOM 892 C C . PRO B 1 2 ? -9.969 12.148 -8.203 1 48.59 2 PRO B C 1
ATOM 894 O O . PRO B 1 2 ? -9.719 13.25 -8.703 1 48.59 2 PRO B O 1
ATOM 897 N N . THR B 1 3 ? -10.719 12.352 -7.199 1 60.22 3 THR B N 1
ATOM 898 C CA . THR B 1 3 ? -10.531 13.57 -6.422 1 60.22 3 THR B CA 1
ATOM 899 C C . THR B 1 3 ? -9.062 13.773 -6.078 1 60.22 3 THR B C 1
ATOM 901 O O .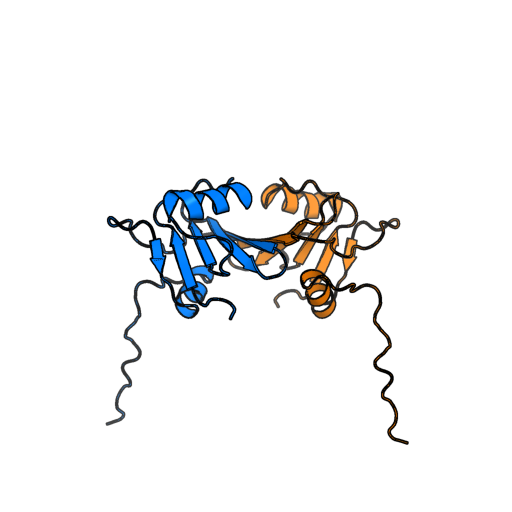 THR B 1 3 ? -8.344 12.805 -5.805 1 60.22 3 THR B O 1
ATOM 904 N N . ASP B 1 4 ? -8.477 14.805 -6.578 1 78.31 4 ASP B N 1
ATOM 905 C CA . ASP B 1 4 ? -7.137 15.352 -6.402 1 78.31 4 ASP B CA 1
ATOM 906 C C . ASP B 1 4 ? -6.906 15.797 -4.961 1 78.31 4 ASP B C 1
ATOM 908 O O . ASP B 1 4 ? -6.012 16.594 -4.684 1 78.31 4 ASP B O 1
ATOM 912 N N . ARG B 1 5 ? -7.801 15.312 -4.094 1 94.81 5 ARG B N 1
ATOM 913 C CA . ARG B 1 5 ? -7.629 15.812 -2.738 1 94.81 5 ARG B CA 1
ATOM 914 C C . ARG B 1 5 ? -6.719 14.898 -1.925 1 94.81 5 ARG B C 1
ATOM 916 O O . ARG B 1 5 ? -6.973 13.703 -1.817 1 94.81 5 ARG B O 1
ATOM 923 N N . ILE B 1 6 ? -5.715 15.523 -1.372 1 97.19 6 ILE B N 1
ATOM 924 C CA . ILE B 1 6 ? -4.727 14.797 -0.58 1 97.19 6 ILE B CA 1
ATOM 925 C C . ILE B 1 6 ? -4.578 15.461 0.788 1 97.19 6 ILE B C 1
ATOM 927 O O . ILE B 1 6 ? -4.305 16.656 0.877 1 97.19 6 ILE B O 1
ATOM 931 N N . TYR B 1 7 ? -4.773 14.625 1.85 1 96.75 7 TYR B N 1
ATOM 932 C CA . TYR B 1 7 ? -4.684 15.148 3.209 1 96.75 7 TYR B CA 1
ATOM 933 C C . TYR B 1 7 ? -3.625 14.398 4.012 1 96.75 7 TYR B C 1
ATOM 935 O O . TYR B 1 7 ? -3.598 13.164 4.016 1 96.75 7 TYR B O 1
ATOM 943 N N . LEU B 1 8 ? -2.775 15.211 4.656 1 96.81 8 LEU B N 1
ATOM 944 C CA . LEU B 1 8 ? -1.935 14.656 5.711 1 96.81 8 LEU B CA 1
ATOM 945 C C . LEU B 1 8 ? -2.621 14.766 7.066 1 96.81 8 LEU B C 1
ATOM 947 O O . LEU B 1 8 ? -3.004 15.859 7.484 1 96.81 8 LEU B O 1
ATOM 951 N N . CYS B 1 9 ? -2.789 13.664 7.668 1 95.69 9 CYS B N 1
ATOM 952 C CA . CYS B 1 9 ? -3.324 13.672 9.023 1 95.69 9 CYS B CA 1
ATOM 953 C C . CYS B 1 9 ? -2.236 14 10.039 1 95.69 9 CYS B C 1
ATOM 955 O O . CYS B 1 9 ? -1.366 13.18 10.312 1 95.69 9 CYS B O 1
ATOM 957 N N . CYS B 1 10 ? -2.383 15.117 10.609 1 94.12 10 CYS B N 1
ATOM 958 C CA . CYS B 1 10 ? -1.31 15.602 11.469 1 94.12 10 CYS B CA 1
ATOM 959 C C . CYS B 1 10 ? -1.192 14.75 12.734 1 94.12 10 CYS B C 1
ATOM 961 O O . CYS B 1 10 ? -2.15 14.086 13.133 1 94.12 10 CYS B O 1
ATOM 963 N N . GLY B 1 11 ? 0.013 14.797 13.336 1 91.75 11 GLY B N 1
ATOM 964 C CA . GLY B 1 11 ? 0.296 13.984 14.516 1 91.75 11 GLY B CA 1
ATOM 965 C C . GLY B 1 11 ? 0.798 12.594 14.18 1 91.75 11 GLY B C 1
ATOM 966 O O . GLY B 1 11 ? 1.153 12.32 13.031 1 91.75 11 GLY B O 1
ATOM 967 N N . ALA B 1 12 ? 0.895 11.719 15.219 1 94.38 12 ALA B N 1
ATOM 968 C CA . ALA B 1 12 ? 1.401 10.359 15.047 1 94.38 12 ALA B CA 1
ATOM 969 C C . ALA B 1 12 ? 0.261 9.344 15.062 1 94.38 12 ALA B C 1
ATOM 971 O O . ALA B 1 12 ? -0.678 9.469 15.852 1 94.38 12 ALA B O 1
ATOM 972 N N . THR B 1 13 ? 0.301 8.469 14.25 1 96.62 13 THR B N 1
ATOM 973 C CA . THR B 1 13 ? -0.671 7.383 14.156 1 96.62 13 THR B CA 1
ATOM 974 C C . THR B 1 13 ? -0.014 6.039 14.469 1 96.62 13 THR B C 1
ATOM 976 O O . THR B 1 13 ? 1.14 5.809 14.094 1 96.62 13 THR B O 1
ATOM 979 N N . ASP B 1 14 ? -0.77 5.156 15.164 1 97.31 14 ASP B N 1
ATOM 980 C CA . ASP B 1 14 ? -0.34 3.77 15.336 1 97.31 14 ASP B CA 1
ATOM 981 C C . ASP B 1 14 ? -0.326 3.031 14 1 97.31 14 ASP B C 1
ATOM 983 O O . ASP B 1 14 ? -1.377 2.812 13.391 1 97.31 14 ASP B O 1
ATOM 987 N N . MET B 1 15 ? 0.778 2.611 13.547 1 97.44 15 MET B N 1
ATOM 988 C CA . MET B 1 15 ? 0.96 2.096 12.195 1 97.44 15 MET B CA 1
ATOM 989 C C . MET B 1 15 ? 0.499 0.646 12.102 1 97.44 15 MET B C 1
ATOM 991 O O . MET B 1 15 ? 0.487 0.065 11.008 1 97.44 15 MET B O 1
ATOM 995 N N . ARG B 1 16 ? -0.005 0.047 13.18 1 94.94 16 ARG B N 1
ATOM 996 C CA . ARG B 1 16 ? -0.633 -1.27 13.141 1 94.94 16 ARG B CA 1
ATOM 997 C C . ARG B 1 16 ? -2.066 -1.178 12.625 1 94.94 16 ARG B C 1
ATOM 999 O O . ARG B 1 16 ? -2.66 -2.186 12.234 1 94.94 16 ARG B O 1
ATOM 1006 N N . ARG B 1 17 ? -2.572 0.033 12.578 1 96.69 17 ARG B N 1
ATOM 1007 C CA . ARG B 1 17 ? -3.938 0.243 12.109 1 96.69 17 ARG B CA 1
ATOM 1008 C C . ARG B 1 17 ? -4.062 -0.094 10.625 1 96.69 17 ARG B C 1
ATOM 1010 O O . ARG B 1 17 ? -3.26 0.366 9.812 1 96.69 17 ARG B O 1
ATOM 1017 N N . GLY B 1 18 ? -5.078 -0.874 10.352 1 97.31 18 GLY B N 1
ATOM 1018 C CA . GLY B 1 18 ? -5.363 -1.25 8.969 1 97.31 18 GLY B CA 1
ATOM 1019 C C . GLY B 1 18 ? -6.398 -0.359 8.312 1 97.31 18 GLY B C 1
ATOM 1020 O O . GLY B 1 18 ? -6.664 0.748 8.781 1 97.31 18 GLY B O 1
ATOM 1021 N N . ILE B 1 19 ? -6.902 -0.842 7.219 1 98.12 19 ILE B N 1
ATOM 1022 C CA . ILE B 1 19 ? -7.797 -0.069 6.363 1 98.12 19 ILE B CA 1
ATOM 1023 C C . ILE B 1 19 ? -9.008 0.394 7.168 1 98.12 19 ILE B C 1
ATOM 1025 O O . ILE B 1 19 ? -9.328 1.585 7.191 1 98.12 19 ILE B O 1
ATOM 1029 N N . ASN B 1 20 ? -9.648 -0.507 7.926 1 97.19 20 ASN B N 1
ATOM 1030 C CA . ASN B 1 20 ? -10.867 -0.158 8.648 1 97.19 20 ASN B CA 1
ATOM 1031 C C . ASN B 1 20 ? -10.602 0.871 9.742 1 97.19 20 ASN B C 1
ATOM 1033 O O . ASN B 1 20 ? -11.336 1.849 9.875 1 97.19 20 ASN B O 1
ATOM 1037 N N . SER B 1 21 ? -9.609 0.649 10.492 1 97.62 21 SER B N 1
ATOM 1038 C CA . SER B 1 21 ? -9.289 1.546 11.594 1 97.62 21 SER B CA 1
ATOM 1039 C C . SER B 1 21 ? -8.906 2.932 11.086 1 97.62 21 SER B C 1
ATOM 1041 O O . SER B 1 21 ? -9.312 3.943 11.672 1 97.62 21 SER B O 1
ATOM 1043 N N . LEU B 1 22 ? -8.164 2.98 10.008 1 98.19 22 LEU B N 1
ATOM 1044 C CA . LEU B 1 22 ? -7.758 4.277 9.477 1 98.19 22 LEU B CA 1
ATOM 1045 C C . LEU B 1 22 ? -8.938 5 8.836 1 98.19 22 LEU B C 1
ATOM 1047 O O . LEU B 1 22 ? -9.055 6.223 8.938 1 98.19 22 LEU B O 1
ATOM 1051 N N . ALA B 1 23 ? -9.812 4.242 8.195 1 98 23 ALA B N 1
ATOM 1052 C CA . ALA B 1 23 ? -11.031 4.84 7.652 1 98 23 ALA B CA 1
ATOM 1053 C C . ALA B 1 23 ? -11.875 5.465 8.758 1 98 23 ALA B C 1
ATOM 1055 O O . ALA B 1 23 ? -12.43 6.551 8.586 1 98 23 ALA B O 1
ATOM 1056 N N . ARG B 1 24 ? -11.938 4.746 9.82 1 97.5 24 ARG B N 1
ATOM 1057 C CA . ARG B 1 24 ? -12.68 5.273 10.961 1 97.5 24 ARG B CA 1
ATOM 1058 C C . ARG B 1 24 ? -12.031 6.547 11.492 1 97.5 24 ARG B C 1
ATOM 1060 O O . ARG B 1 24 ? -12.727 7.492 11.867 1 97.5 24 ARG B O 1
ATOM 1067 N N . MET B 1 25 ? -10.773 6.574 11.523 1 96.44 25 MET B N 1
ATOM 1068 C CA . MET B 1 25 ? -10.062 7.773 11.961 1 96.44 25 MET B CA 1
ATOM 1069 C C . MET B 1 25 ? -10.375 8.953 11.055 1 96.44 25 MET B C 1
ATOM 1071 O O . MET B 1 25 ? -10.594 10.07 11.539 1 96.44 25 MET B O 1
ATOM 1075 N N . VAL B 1 26 ? -10.336 8.75 9.727 1 97 26 VAL B N 1
ATOM 1076 C CA . VAL B 1 26 ? -10.664 9.789 8.758 1 97 26 VAL B CA 1
ATOM 1077 C C . VAL B 1 26 ? -12.031 10.375 9.078 1 97 26 VAL B C 1
ATOM 1079 O O . VAL B 1 26 ? -12.211 11.594 9.078 1 97 26 VAL B O 1
ATOM 1082 N N . GLN B 1 27 ? -12.93 9.492 9.445 1 96.5 27 GLN B N 1
ATOM 1083 C CA . GLN B 1 27 ? -14.297 9.914 9.734 1 96.5 27 GLN B CA 1
ATOM 1084 C C . GLN B 1 27 ? -14.375 10.633 11.078 1 96.5 27 GLN B C 1
ATOM 1086 O O . GLN B 1 27 ? -14.969 11.711 11.172 1 96.5 27 GLN B O 1
ATOM 1091 N N . GLN B 1 28 ? -13.75 10.133 12.055 1 94.5 28 GLN B N 1
ATOM 1092 C CA . GLN B 1 28 ? -13.961 10.602 13.414 1 94.5 28 GLN B CA 1
ATOM 1093 C C . GLN B 1 28 ? -13.031 11.766 13.75 1 94.5 28 GLN B C 1
ATOM 1095 O O . GLN B 1 28 ? -13.43 12.711 14.43 1 94.5 28 GLN B O 1
ATOM 1100 N N . VAL B 1 29 ? -11.852 11.68 13.273 1 90.31 29 VAL B N 1
ATOM 1101 C CA . VAL B 1 29 ? -10.852 12.664 13.664 1 90.31 29 VAL B CA 1
ATOM 1102 C C . VAL B 1 29 ? -10.797 13.781 12.625 1 90.31 29 VAL B C 1
ATOM 1104 O O . VAL B 1 29 ? -10.805 14.961 12.969 1 90.31 29 VAL B O 1
ATOM 1107 N N . LEU B 1 30 ? -10.852 13.453 11.391 1 90.31 30 LEU B N 1
ATOM 1108 C CA . LEU B 1 30 ? -10.742 14.461 10.336 1 90.31 30 LEU B CA 1
ATOM 1109 C C . LEU B 1 30 ? -12.125 14.961 9.922 1 90.31 30 LEU B C 1
ATOM 1111 O O . LEU B 1 30 ? -12.242 15.977 9.242 1 90.31 30 LEU B O 1
ATOM 1115 N N . ALA B 1 31 ? -13.227 14.242 10.328 1 93.5 31 ALA B N 1
ATOM 1116 C CA . ALA B 1 31 ? -14.609 14.555 9.969 1 93.5 31 ALA B CA 1
ATOM 1117 C C . ALA B 1 31 ? -14.781 14.602 8.453 1 93.5 31 ALA B C 1
ATOM 1119 O O . ALA B 1 31 ? -15.438 15.5 7.922 1 93.5 31 ALA B O 1
ATOM 1120 N N . LEU B 1 32 ? -14.062 13.719 7.789 1 93 32 LEU B N 1
ATOM 1121 C CA . LEU B 1 32 ? -14.164 13.578 6.34 1 93 32 LEU B CA 1
ATOM 1122 C C . LEU B 1 32 ? -14.695 12.203 5.957 1 93 32 LEU B C 1
ATOM 1124 O O . LEU B 1 32 ? -14.711 11.289 6.785 1 93 32 LEU B O 1
ATOM 1128 N N . ASN B 1 33 ? -15.227 12.125 4.781 1 94.69 33 ASN B N 1
ATOM 1129 C CA . ASN B 1 33 ? -15.703 10.859 4.238 1 94.69 33 ASN B CA 1
ATOM 1130 C C . ASN B 1 33 ? -14.578 10.094 3.535 1 94.69 33 ASN B C 1
ATOM 1132 O O . ASN B 1 33 ? -14.055 10.555 2.523 1 94.69 33 ASN B O 1
ATOM 1136 N N . PRO B 1 34 ? -14.227 8.93 3.998 1 95.19 34 PRO B N 1
ATOM 1137 C CA . PRO B 1 34 ? -13.109 8.18 3.406 1 95.19 34 PRO B CA 1
ATOM 1138 C C . PRO B 1 34 ? -13.461 7.586 2.045 1 95.19 34 PRO B C 1
ATOM 1140 O O . PRO B 1 34 ? -12.594 7.012 1.38 1 95.19 34 PRO B O 1
ATOM 1143 N N . HIS B 1 35 ? -14.719 7.766 1.549 1 94.44 35 HIS B N 1
ATOM 1144 C CA . HIS B 1 35 ? -15.172 7.098 0.334 1 94.44 35 HIS B CA 1
ATOM 1145 C C . HIS B 1 35 ? -15.25 8.078 -0.834 1 94.44 35 HIS B C 1
ATOM 1147 O O . HIS B 1 35 ? -15.828 7.758 -1.875 1 94.44 35 HIS B O 1
ATOM 1153 N N . THR B 1 36 ? -14.695 9.25 -0.653 1 91.75 36 THR B N 1
ATOM 1154 C CA . THR B 1 36 ? -14.875 10.32 -1.628 1 91.75 36 THR B CA 1
ATOM 1155 C C . THR B 1 36 ? -13.844 10.211 -2.748 1 91.75 36 THR B C 1
ATOM 1157 O O . THR B 1 36 ? -13.93 10.914 -3.752 1 91.75 36 THR B O 1
ATOM 1160 N N . GLY B 1 37 ? -12.789 9.367 -2.543 1 92.69 37 GLY B N 1
ATOM 1161 C CA . GLY B 1 37 ? -11.68 9.297 -3.482 1 92.69 37 GLY B CA 1
ATOM 1162 C C . GLY B 1 37 ? -10.477 10.102 -3.041 1 92.69 37 GLY B C 1
ATOM 1163 O O . GLY B 1 37 ? -9.422 10.062 -3.688 1 92.69 37 GLY B O 1
ATOM 1164 N N . ALA B 1 38 ? -10.672 10.883 -1.989 1 96.44 38 ALA B N 1
ATOM 1165 C CA . ALA B 1 38 ? -9.539 11.617 -1.431 1 96.44 38 ALA B CA 1
ATOM 1166 C C . ALA B 1 38 ? -8.477 10.656 -0.904 1 96.44 38 ALA B C 1
ATOM 1168 O O . ALA B 1 38 ? -8.75 9.477 -0.671 1 96.44 38 ALA B O 1
ATOM 1169 N N . ILE B 1 39 ? -7.301 11.234 -0.828 1 97.81 39 ILE B N 1
ATOM 1170 C CA . ILE B 1 39 ? -6.152 10.484 -0.33 1 97.81 39 ILE B CA 1
ATOM 1171 C C . ILE B 1 39 ? -5.797 10.961 1.077 1 97.81 39 ILE B C 1
ATOM 1173 O O . ILE B 1 39 ? -5.66 12.164 1.316 1 97.81 39 ILE B O 1
ATOM 1177 N N . PHE B 1 40 ? -5.699 10.023 2.01 1 98.12 40 PHE B N 1
ATOM 1178 C CA . PHE B 1 40 ? -5.355 10.359 3.385 1 98.12 40 PHE B CA 1
ATOM 1179 C C . PHE B 1 40 ? -4.016 9.75 3.777 1 98.12 40 PHE B C 1
ATOM 1181 O O . PHE B 1 40 ? -3.82 8.539 3.652 1 98.12 40 PHE B O 1
ATOM 1188 N N . CYS B 1 41 ? -3.127 10.547 4.316 1 98.38 41 CYS B N 1
ATOM 1189 C CA . CYS B 1 41 ? -1.785 10.109 4.676 1 98.38 41 CYS B CA 1
ATOM 1190 C C . CYS B 1 41 ? -1.581 10.148 6.184 1 98.38 41 CYS B C 1
ATOM 1192 O O . CYS B 1 41 ? -1.976 11.117 6.84 1 98.38 41 CYS B O 1
ATOM 1194 N N . PHE B 1 42 ? -0.956 9.164 6.691 1 98.06 42 PHE B N 1
ATOM 1195 C CA . PHE B 1 42 ? -0.646 9.023 8.109 1 98.06 42 PHE B CA 1
ATOM 1196 C C . PHE B 1 42 ? 0.837 8.734 8.312 1 98.06 42 PHE B C 1
ATOM 1198 O O . PHE B 1 42 ? 1.448 8.016 7.52 1 98.06 42 PHE B O 1
ATOM 1205 N N . ARG B 1 43 ? 1.373 9.258 9.32 1 97.75 43 ARG B N 1
ATOM 1206 C CA . ARG B 1 43 ? 2.77 8.977 9.648 1 97.75 43 ARG B CA 1
ATOM 1207 C C . ARG B 1 43 ? 2.902 8.414 11.055 1 97.75 43 ARG B C 1
ATOM 1209 O O . ARG B 1 43 ? 2.207 8.859 11.977 1 97.75 43 ARG B O 1
ATOM 1216 N N . GLY B 1 44 ? 3.768 7.477 11.227 1 97.56 44 GLY B N 1
ATOM 1217 C CA . GLY B 1 44 ? 4.035 6.926 12.539 1 97.56 44 GLY B CA 1
ATOM 1218 C C . GLY B 1 44 ? 4.848 7.855 13.422 1 97.56 44 GLY B C 1
ATOM 1219 O O . GLY B 1 44 ? 5.43 8.828 12.938 1 97.56 44 GLY B O 1
ATOM 1220 N N . ARG B 1 45 ? 4.914 7.461 14.57 1 96.69 45 ARG B N 1
ATOM 1221 C CA . ARG B 1 45 ? 5.547 8.289 15.586 1 96.69 45 ARG B CA 1
ATOM 1222 C C . ARG B 1 45 ? 7.035 8.477 15.297 1 96.69 45 ARG B C 1
ATOM 1224 O O . ARG B 1 45 ? 7.555 9.594 15.383 1 96.69 45 ARG B O 1
ATOM 1231 N N . LYS B 1 46 ? 7.715 7.418 14.906 1 96.75 46 LYS B N 1
ATOM 1232 C CA . LYS B 1 46 ? 9.156 7.48 14.664 1 96.75 46 LYS B CA 1
ATOM 1233 C C . LYS B 1 46 ? 9.461 8.164 13.336 1 96.75 46 LYS B C 1
ATOM 1235 O O . LYS B 1 46 ? 10.602 8.562 13.078 1 96.75 46 LYS B O 1
ATOM 1240 N N . GLY B 1 47 ? 8.5 8.258 12.5 1 97 47 GLY B N 1
ATOM 1241 C CA . GLY B 1 47 ? 8.586 9.086 11.312 1 97 47 GLY B CA 1
ATOM 1242 C C . GLY B 1 47 ? 9.102 8.328 10.102 1 97 47 GLY B C 1
ATOM 1243 O O . GLY B 1 47 ? 9.164 8.875 9 1 97 47 GLY B O 1
ATOM 1244 N N . HIS B 1 48 ? 9.453 7.031 10.266 1 97.62 48 HIS B N 1
ATOM 1245 C CA . HIS B 1 48 ? 10.062 6.305 9.164 1 97.62 48 HIS B CA 1
ATOM 1246 C C . HIS B 1 48 ? 9.039 5.445 8.43 1 97.62 48 HIS B C 1
ATOM 1248 O O . HIS B 1 48 ? 9.383 4.746 7.473 1 97.62 48 HIS B O 1
ATOM 1254 N N . ILE B 1 49 ? 7.746 5.438 8.914 1 98.31 49 ILE B N 1
ATOM 1255 C CA . ILE B 1 49 ? 6.688 4.691 8.25 1 98.31 49 ILE B CA 1
ATOM 1256 C C . ILE B 1 49 ? 5.531 5.633 7.91 1 98.31 49 ILE B C 1
ATOM 1258 O O . ILE B 1 49 ? 5.129 6.457 8.734 1 98.31 49 ILE B O 1
ATOM 1262 N N . ILE B 1 50 ? 5.004 5.555 6.699 1 98.5 50 ILE B N 1
ATOM 1263 C CA . ILE B 1 50 ? 3.801 6.266 6.281 1 98.5 50 ILE B CA 1
ATOM 1264 C C . ILE B 1 50 ? 2.775 5.27 5.738 1 98.5 50 ILE B C 1
ATOM 1266 O O . ILE B 1 50 ? 3.143 4.246 5.156 1 98.5 50 ILE B O 1
ATOM 1270 N N . LYS B 1 51 ? 1.524 5.539 5.938 1 98.69 51 LYS B N 1
ATOM 1271 C CA . LYS B 1 51 ? 0.416 4.859 5.273 1 98.69 51 LYS B CA 1
ATOM 1272 C C . LYS B 1 51 ? -0.455 5.848 4.504 1 98.69 51 LYS B C 1
ATOM 1274 O O . LYS B 1 51 ? -0.723 6.949 4.984 1 98.69 51 LYS B O 1
ATOM 1279 N N . ILE B 1 52 ? -0.85 5.465 3.344 1 98.62 52 ILE B N 1
ATOM 1280 C CA . ILE B 1 52 ? -1.756 6.246 2.51 1 98.62 52 ILE B CA 1
ATOM 1281 C C . ILE B 1 52 ? -3.02 5.441 2.221 1 98.62 52 ILE B C 1
ATOM 1283 O O . ILE B 1 52 ? -2.945 4.328 1.69 1 98.62 52 ILE B O 1
ATOM 1287 N N . LEU B 1 53 ? -4.129 5.977 2.561 1 98.44 53 LEU B N 1
ATOM 1288 C CA . LEU B 1 53 ? -5.426 5.336 2.383 1 98.44 53 LEU B CA 1
ATOM 1289 C C . LEU B 1 53 ? -6.258 6.074 1.336 1 98.44 53 LEU B C 1
ATOM 1291 O O . LEU B 1 53 ? -6.301 7.305 1.327 1 98.44 53 LEU B O 1
ATOM 1295 N N . ALA B 1 54 ? -6.875 5.355 0.453 1 97.56 54 ALA B N 1
ATOM 1296 C CA . ALA B 1 54 ? -7.797 5.918 -0.531 1 97.56 54 ALA B CA 1
ATOM 1297 C C . ALA B 1 54 ? -8.883 4.91 -0.908 1 97.56 54 ALA B C 1
ATOM 1299 O O . ALA B 1 54 ? -8.688 3.701 -0.761 1 97.56 54 ALA B O 1
ATOM 1300 N N . HIS B 1 55 ? -9.977 5.438 -1.334 1 96.75 55 HIS B N 1
ATOM 1301 C CA . HIS B 1 55 ? -11.07 4.621 -1.859 1 96.75 55 HIS B CA 1
ATOM 1302 C C . HIS B 1 55 ? -11.297 4.898 -3.342 1 96.75 55 HIS B C 1
ATOM 1304 O O . HIS B 1 55 ? -11.391 6.055 -3.754 1 96.75 55 HIS B O 1
ATOM 1310 N N . ASP B 1 56 ? -11.258 3.83 -4.125 1 92.75 56 ASP B N 1
ATOM 1311 C CA . ASP B 1 56 ? -11.617 3.99 -5.531 1 92.75 56 ASP B CA 1
ATOM 1312 C C . ASP B 1 56 ? -12.922 3.262 -5.848 1 92.75 56 ASP B C 1
ATOM 1314 O O . ASP B 1 56 ? -13.703 2.957 -4.945 1 92.75 56 ASP B O 1
ATOM 1318 N N . ASP B 1 57 ? -13.219 3.133 -7.102 1 91.5 57 ASP B N 1
ATOM 1319 C CA . ASP B 1 57 ? -14.508 2.57 -7.508 1 91.5 57 ASP B CA 1
ATOM 1320 C C . ASP B 1 57 ? -14.586 1.086 -7.156 1 91.5 57 ASP B C 1
ATOM 1322 O O . ASP B 1 57 ? -15.68 0.51 -7.133 1 91.5 57 ASP B O 1
ATOM 1326 N N . GLN B 1 58 ? -13.43 0.489 -6.863 1 95.31 58 GLN B N 1
ATOM 1327 C CA . GLN B 1 58 ? -13.43 -0.953 -6.637 1 95.31 58 GLN B CA 1
ATOM 1328 C C . GLN B 1 58 ? -13.312 -1.277 -5.152 1 95.31 58 GLN B C 1
ATOM 1330 O O . GLN B 1 58 ? -13.539 -2.418 -4.738 1 95.31 58 GLN B O 1
ATOM 1335 N N . GLY B 1 59 ? -12.875 -0.29 -4.367 1 96.31 59 GLY B N 1
ATOM 1336 C CA . GLY B 1 59 ? -12.68 -0.508 -2.943 1 96.31 59 GLY B CA 1
ATOM 1337 C C . GLY B 1 59 ? -11.547 0.32 -2.363 1 96.31 59 GLY B C 1
ATOM 1338 O O . GLY B 1 59 ? -11.148 1.331 -2.947 1 96.31 59 GLY B O 1
ATOM 1339 N N . PHE B 1 60 ? -11.086 -0.123 -1.151 1 97.75 60 PHE B N 1
ATOM 1340 C CA . PHE B 1 60 ? -10.031 0.622 -0.476 1 97.75 60 PHE B CA 1
ATOM 1341 C C . PHE B 1 60 ? -8.656 0.146 -0.933 1 97.75 60 PHE B C 1
ATOM 1343 O O . PHE B 1 60 ? -8.453 -1.047 -1.164 1 97.75 60 PHE B O 1
ATOM 1350 N N . CYS B 1 61 ? -7.758 1.062 -1.005 1 97.75 61 CYS B N 1
ATOM 1351 C CA . CYS B 1 61 ? -6.336 0.798 -1.214 1 97.75 61 CYS B CA 1
ATOM 1352 C C . CYS B 1 61 ? -5.496 1.435 -0.113 1 97.75 61 CYS B C 1
ATOM 1354 O O . CYS B 1 61 ? -5.809 2.531 0.356 1 97.75 61 CYS B O 1
ATOM 1356 N N . MET B 1 62 ? -4.48 0.748 0.206 1 98.5 62 MET B N 1
ATOM 1357 C CA . MET B 1 62 ? -3.547 1.27 1.2 1 98.5 62 MET B CA 1
ATOM 1358 C C . MET B 1 62 ? -2.104 1.058 0.757 1 98.5 62 MET B C 1
ATOM 1360 O O . MET B 1 62 ? -1.741 -0.03 0.305 1 98.5 62 MET B O 1
ATOM 1364 N N . PHE B 1 63 ? -1.38 2.076 0.805 1 98.5 63 PHE B N 1
ATOM 1365 C CA . PHE B 1 63 ? 0.051 2.023 0.53 1 98.5 63 PHE B CA 1
ATOM 1366 C C . PHE B 1 63 ? 0.855 2.305 1.794 1 98.5 63 PHE B C 1
ATOM 1368 O O . PHE B 1 63 ? 0.591 3.279 2.5 1 98.5 63 PHE B O 1
ATOM 1375 N N . THR B 1 64 ? 1.78 1.464 2.119 1 98.5 64 THR B N 1
ATOM 1376 C CA . THR B 1 64 ? 2.695 1.627 3.242 1 98.5 64 THR B CA 1
ATOM 1377 C C . THR B 1 64 ? 4.141 1.71 2.758 1 98.5 64 THR B C 1
ATOM 1379 O O . THR B 1 64 ? 4.562 0.914 1.917 1 98.5 64 THR B O 1
ATOM 1382 N N . LYS B 1 65 ? 4.875 2.68 3.217 1 98.31 65 LYS B N 1
ATOM 1383 C CA . LYS B 1 65 ? 6.309 2.752 2.955 1 98.31 65 LYS B CA 1
ATOM 1384 C C . LYS B 1 65 ? 7.098 2.885 4.254 1 98.31 65 LYS B C 1
ATOM 1386 O O . LYS B 1 65 ? 6.75 3.688 5.121 1 98.31 65 LYS B O 1
ATOM 1391 N N . ARG B 1 66 ? 8.086 2.045 4.359 1 98.12 66 ARG B N 1
ATOM 1392 C CA . ARG B 1 66 ? 9 2.076 5.492 1 98.12 66 ARG B CA 1
ATOM 1393 C C . ARG B 1 66 ? 10.43 2.385 5.035 1 98.12 66 ARG B C 1
ATOM 1395 O O . ARG B 1 66 ? 11.047 1.585 4.332 1 98.12 66 ARG B O 1
ATOM 1402 N N . LEU B 1 67 ? 10.945 3.467 5.469 1 97.31 67 LEU B N 1
ATOM 1403 C CA . LEU B 1 67 ? 12.289 3.896 5.098 1 97.31 67 LEU B CA 1
ATOM 1404 C C . LEU B 1 67 ? 13.344 3.109 5.871 1 97.31 67 LEU B C 1
ATOM 1406 O O . LEU B 1 67 ? 13.164 2.818 7.055 1 97.31 67 LEU B O 1
ATOM 1410 N N . THR B 1 68 ? 14.398 2.781 5.172 1 95.31 68 THR B N 1
ATOM 1411 C CA . THR B 1 68 ? 15.555 2.176 5.828 1 95.31 68 THR B CA 1
ATOM 1412 C C . THR B 1 68 ? 16.312 3.209 6.66 1 95.31 68 THR B C 1
ATOM 1414 O O . THR B 1 68 ? 16.859 2.885 7.711 1 95.31 68 THR B O 1
ATOM 1417 N N . ASP B 1 69 ? 16.266 4.441 6.113 1 95.31 69 ASP B N 1
ATOM 1418 C CA . ASP B 1 69 ? 16.953 5.547 6.777 1 95.31 69 ASP B CA 1
ATOM 1419 C C . ASP B 1 69 ? 16.156 6.848 6.637 1 95.31 69 ASP B C 1
ATOM 1421 O O . ASP B 1 69 ? 15.539 7.09 5.602 1 95.31 69 ASP B O 1
ATOM 1425 N N . GLY B 1 70 ? 16.188 7.621 7.758 1 95.25 70 GLY B N 1
ATOM 1426 C CA . GLY B 1 70 ? 15.531 8.922 7.746 1 95.25 70 GLY B CA 1
ATOM 1427 C C . GLY B 1 70 ? 14.055 8.852 8.094 1 95.25 70 GLY B C 1
ATOM 1428 O O . GLY B 1 70 ? 13.578 7.824 8.594 1 95.25 70 GLY B O 1
ATOM 1429 N N . CYS B 1 71 ? 13.398 10 7.938 1 96.88 71 CYS B N 1
ATOM 1430 C CA . CYS B 1 71 ? 11.984 10.156 8.25 1 96.88 71 CYS B CA 1
ATOM 1431 C C . CYS B 1 71 ? 11.273 10.961 7.168 1 96.88 71 CYS B C 1
ATOM 1433 O O . CYS B 1 71 ? 11.898 11.727 6.438 1 96.88 71 CYS B O 1
ATOM 1435 N N . PHE B 1 72 ? 10.086 10.727 7.066 1 96.88 72 PHE B N 1
ATOM 1436 C CA . PHE B 1 72 ? 9.281 11.539 6.168 1 96.88 72 PHE B CA 1
ATOM 1437 C C . PHE B 1 72 ? 9.055 12.93 6.754 1 96.88 72 PHE B C 1
ATOM 1439 O O . PHE B 1 72 ? 8.742 13.07 7.938 1 96.88 72 PHE B O 1
ATOM 1446 N N . ALA B 1 73 ? 9.227 13.93 5.891 1 95.75 73 ALA B N 1
ATOM 1447 C CA . ALA B 1 73 ? 8.891 15.281 6.328 1 95.75 73 ALA B CA 1
ATOM 1448 C C . ALA B 1 73 ? 7.395 15.406 6.605 1 95.75 73 ALA B C 1
ATOM 1450 O O . ALA B 1 73 ? 6.566 15.039 5.766 1 95.75 73 ALA B O 1
ATOM 1451 N N . TRP B 1 74 ? 7.055 15.891 7.727 1 94.56 74 TRP B N 1
ATOM 1452 C CA . TRP B 1 74 ? 5.664 15.961 8.164 1 94.56 74 TRP B CA 1
ATOM 1453 C C . TRP B 1 74 ? 5.355 17.312 8.781 1 94.56 74 TRP B C 1
ATOM 1455 O O . TRP B 1 74 ? 6.211 17.922 9.43 1 94.56 74 TRP B O 1
ATOM 1465 N N . PRO B 1 75 ? 4.172 17.781 8.492 1 90.62 75 PRO B N 1
ATOM 1466 C CA . PRO B 1 75 ? 3.859 19.078 9.07 1 90.62 75 PRO B CA 1
ATOM 1467 C C . PRO B 1 75 ? 3.943 19.094 10.594 1 90.62 75 PRO B C 1
ATOM 1469 O O . PRO B 1 75 ? 3.707 18.062 11.234 1 90.62 75 PRO B O 1
ATOM 1472 N N . THR B 1 76 ? 4.422 20.141 11.117 1 81.75 76 THR B N 1
ATOM 1473 C CA . THR B 1 76 ? 4.473 20.312 12.562 1 81.75 76 THR B CA 1
ATOM 1474 C C . THR B 1 76 ? 3.094 20.656 13.117 1 81.75 76 THR B C 1
ATOM 1476 O O . THR B 1 76 ? 2.365 21.453 12.531 1 81.75 76 THR B O 1
ATOM 1479 N N . THR B 1 77 ? 2.58 19.75 13.906 1 69.56 77 THR B N 1
ATOM 1480 C CA . THR B 1 77 ? 1.242 19.797 14.484 1 69.56 77 THR B CA 1
ATOM 1481 C C . THR B 1 77 ? 0.914 21.203 14.969 1 69.56 77 THR B C 1
ATOM 1483 O O . THR B 1 77 ? 1.619 21.75 15.82 1 69.56 77 THR B O 1
ATOM 1486 N N . LYS B 1 78 ? 0.766 22.078 14.18 1 71.75 78 LYS B N 1
ATOM 1487 C CA . LYS B 1 78 ? 0.029 23.203 14.75 1 71.75 78 LYS B CA 1
ATOM 1488 C C . LYS B 1 78 ? -1.446 22.859 14.93 1 71.75 78 LYS B C 1
ATOM 1490 O O . LYS B 1 78 ? -1.877 21.75 14.594 1 71.75 78 LYS B O 1
ATOM 1495 N N . ASP B 1 79 ? -2.398 23.484 15.555 1 76.81 79 ASP B N 1
ATOM 1496 C CA . ASP B 1 79 ? -3.814 23.297 15.859 1 76.81 79 ASP B CA 1
ATOM 1497 C C . ASP B 1 79 ? -4.566 22.719 14.672 1 76.81 79 ASP B C 1
ATOM 1499 O O . ASP B 1 79 ? -5.797 22.766 14.625 1 76.81 79 ASP B O 1
ATOM 1503 N N . GLN B 1 80 ? -3.693 22.094 13.734 1 85.75 80 GLN B N 1
ATOM 1504 C CA . GLN B 1 80 ? -4.391 21.562 12.57 1 85.75 80 GLN B CA 1
ATOM 1505 C C . GLN B 1 80 ? -4.457 20.047 12.617 1 85.75 80 GLN B C 1
ATOM 1507 O O . GLN B 1 80 ? -3.475 19.375 12.961 1 85.75 80 GLN B O 1
ATOM 1512 N N . VAL B 1 81 ? -5.582 19.531 12.25 1 90.75 81 VAL B N 1
ATOM 1513 C CA . VAL B 1 81 ? -5.801 18.094 12.273 1 90.75 81 VAL B CA 1
ATOM 1514 C C . VAL B 1 81 ? -5.305 17.469 10.961 1 90.75 81 VAL B C 1
ATOM 1516 O O . VAL B 1 81 ? -4.844 16.328 10.938 1 90.75 81 VAL B O 1
ATOM 1519 N N . ALA B 1 82 ? -5.355 18.344 9.883 1 93.94 82 ALA B N 1
ATOM 1520 C CA . ALA B 1 82 ? -4.93 17.859 8.578 1 93.94 82 ALA B CA 1
ATOM 1521 C C . ALA B 1 82 ? -4.352 18.984 7.73 1 93.94 82 ALA B C 1
ATOM 1523 O O . ALA B 1 82 ? -4.723 20.141 7.902 1 93.94 82 ALA B O 1
ATOM 1524 N N . VAL B 1 83 ? -3.438 18.625 6.855 1 94.06 83 VAL B N 1
ATOM 1525 C CA . VAL B 1 83 ? -2.852 19.547 5.891 1 94.06 83 VAL B CA 1
ATOM 1526 C C . VAL B 1 83 ? -3.078 19.016 4.473 1 94.06 83 VAL B C 1
ATOM 1528 O O . VAL B 1 83 ? -2.895 17.828 4.207 1 94.06 83 VAL B O 1
ATOM 1531 N N . SER B 1 84 ? -3.488 19.891 3.617 1 94.75 84 SER B N 1
ATOM 1532 C CA . SER B 1 84 ? -3.699 19.516 2.225 1 94.75 84 SER B CA 1
ATOM 1533 C C . SER B 1 84 ? -2.398 19.578 1.431 1 94.75 84 SER B C 1
ATOM 1535 O O . SER B 1 84 ? -1.607 20.5 1.597 1 94.75 84 SER B O 1
ATOM 1537 N N . LEU B 1 85 ? -2.205 18.578 0.585 1 95.38 85 LEU B N 1
ATOM 1538 C CA . LEU B 1 85 ? -1.048 18.531 -0.302 1 95.38 85 LEU B CA 1
ATOM 1539 C C . LEU B 1 85 ? -1.483 18.516 -1.763 1 95.38 85 LEU B C 1
ATOM 1541 O O . LEU B 1 85 ? -2.549 17.984 -2.092 1 95.38 85 LEU B O 1
ATOM 1545 N N . THR B 1 86 ? -0.593 19.062 -2.6 1 94.94 86 THR B N 1
ATOM 1546 C CA . THR B 1 86 ? -0.703 18.797 -4.027 1 94.94 86 THR B CA 1
ATOM 1547 C C . THR B 1 86 ? -0.112 17.422 -4.367 1 94.94 86 THR B C 1
ATOM 1549 O O . THR B 1 86 ? 0.641 16.859 -3.574 1 94.94 86 THR B O 1
ATOM 1552 N N . LYS B 1 87 ? -0.389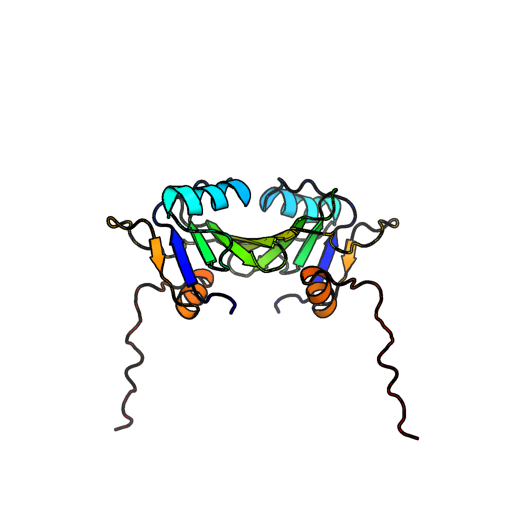 16.922 -5.547 1 95.94 87 LYS B N 1
ATOM 1553 C CA . LYS B 1 87 ? 0.202 15.68 -6.031 1 95.94 87 LYS B CA 1
ATOM 1554 C C . LYS B 1 87 ? 1.725 15.773 -6.07 1 95.94 87 LYS B C 1
ATOM 1556 O O . LYS B 1 87 ? 2.42 14.812 -5.738 1 95.94 87 LYS B O 1
ATOM 1561 N N . ALA B 1 88 ? 2.227 16.906 -6.477 1 94.62 88 ALA B N 1
ATOM 1562 C CA . ALA B 1 88 ? 3.668 17.125 -6.543 1 94.62 88 ALA B CA 1
ATOM 1563 C C . ALA B 1 88 ? 4.301 17.047 -5.156 1 94.62 88 ALA B C 1
ATOM 1565 O O . ALA B 1 88 ? 5.355 16.438 -4.98 1 94.62 88 ALA B O 1
ATOM 1566 N N . GLN B 1 89 ? 3.643 17.625 -4.238 1 95.25 89 GLN B N 1
ATOM 1567 C CA . GLN B 1 89 ? 4.156 17.609 -2.871 1 95.25 89 GLN B CA 1
ATOM 1568 C C . GLN B 1 89 ? 4.137 16.203 -2.283 1 95.25 89 GLN B C 1
ATOM 1570 O O . GLN B 1 89 ? 5.059 15.805 -1.565 1 95.25 89 GLN B O 1
ATOM 1575 N N . LEU B 1 90 ? 3.125 15.453 -2.586 1 96.56 90 LEU B N 1
ATOM 1576 C CA . LEU B 1 90 ? 3.078 14.062 -2.148 1 96.56 90 LEU B CA 1
ATOM 1577 C C . LEU B 1 90 ? 4.215 13.258 -2.77 1 96.56 90 LEU B C 1
ATOM 1579 O O . LEU B 1 90 ? 4.84 12.438 -2.094 1 96.56 90 LEU B O 1
ATOM 1583 N N . SER B 1 91 ? 4.395 13.484 -4.004 1 95.75 91 SER B N 1
ATOM 1584 C CA . SER B 1 91 ? 5.484 12.789 -4.688 1 95.75 91 SER B CA 1
ATOM 1585 C C . SER B 1 91 ? 6.828 13.094 -4.027 1 95.75 91 SER B C 1
ATOM 1587 O O . SER B 1 91 ? 7.637 12.188 -3.814 1 95.75 91 SER B O 1
ATOM 1589 N N . LEU B 1 92 ? 7.078 14.352 -3.705 1 95 92 LEU B N 1
ATOM 1590 C CA . LEU B 1 92 ? 8.297 14.727 -2.998 1 95 92 LEU B CA 1
ATOM 1591 C C . LEU B 1 92 ? 8.391 14.023 -1.651 1 95 92 LEU B C 1
ATOM 1593 O O . LEU B 1 92 ? 9.445 13.5 -1.292 1 95 92 LEU B O 1
ATOM 1597 N N . LEU B 1 93 ? 7.324 14 -0.954 1 96.5 93 LEU B N 1
ATOM 1598 C CA . LEU B 1 93 ? 7.262 13.352 0.351 1 96.5 93 LEU B CA 1
ATOM 1599 C C . LEU B 1 93 ? 7.648 11.883 0.246 1 96.5 93 LEU B C 1
ATOM 1601 O O . LEU B 1 93 ? 8.508 11.406 0.992 1 96.5 93 LEU B O 1
ATOM 1605 N N . LEU B 1 94 ? 7.066 11.188 -0.743 1 95.81 94 LEU B N 1
ATOM 1606 C CA . LEU B 1 94 ? 7.281 9.758 -0.901 1 95.81 94 LEU B CA 1
ATOM 1607 C C . LEU B 1 94 ? 8.711 9.469 -1.358 1 95.81 94 LEU B C 1
ATOM 1609 O O . LEU B 1 94 ? 9.234 8.375 -1.121 1 95.81 94 LEU B O 1
ATOM 1613 N N . ASP B 1 95 ? 9.281 10.469 -1.916 1 92 95 ASP B N 1
ATOM 1614 C CA . ASP B 1 95 ? 10.664 10.32 -2.369 1 92 95 ASP B CA 1
ATOM 1615 C C . ASP B 1 95 ? 11.648 10.711 -1.268 1 92 95 ASP B C 1
ATOM 1617 O O . ASP B 1 95 ? 12.852 10.781 -1.504 1 92 95 ASP B O 1
ATOM 1621 N N . GLY B 1 96 ? 11.07 11.055 -0.14 1 89.62 96 GLY B N 1
ATOM 1622 C CA . GLY B 1 96 ? 11.938 11.398 0.978 1 89.62 96 GLY B CA 1
ATOM 1623 C C . GLY B 1 96 ? 12.422 12.836 0.934 1 89.62 96 GLY B C 1
ATOM 1624 O O . GLY B 1 96 ? 13.391 13.188 1.606 1 89.62 96 GLY B O 1
ATOM 1625 N N . ILE B 1 97 ? 11.805 13.617 0.129 1 89 97 ILE B N 1
ATOM 1626 C CA . ILE B 1 97 ? 12.188 15.016 -0.033 1 89 97 ILE B CA 1
ATOM 1627 C C . ILE B 1 97 ? 11.242 15.906 0.771 1 89 97 ILE B C 1
ATOM 1629 O O . ILE B 1 97 ? 10.039 15.656 0.815 1 89 97 ILE B O 1
ATOM 1633 N N . ASP B 1 98 ? 11.828 16.922 1.373 1 92.69 98 ASP B N 1
ATOM 1634 C CA . ASP B 1 98 ? 11.023 17.859 2.162 1 92.69 98 ASP B CA 1
ATOM 1635 C C . ASP B 1 98 ? 10.102 18.672 1.269 1 92.69 98 ASP B C 1
ATOM 1637 O O . ASP B 1 98 ? 10.562 19.531 0.508 1 92.69 98 ASP B O 1
ATOM 1641 N N . TRP B 1 99 ? 8.922 18.516 1.382 1 92 99 TRP B N 1
ATOM 1642 C CA . TRP B 1 99 ? 7.906 19.125 0.52 1 92 99 TRP B CA 1
ATOM 1643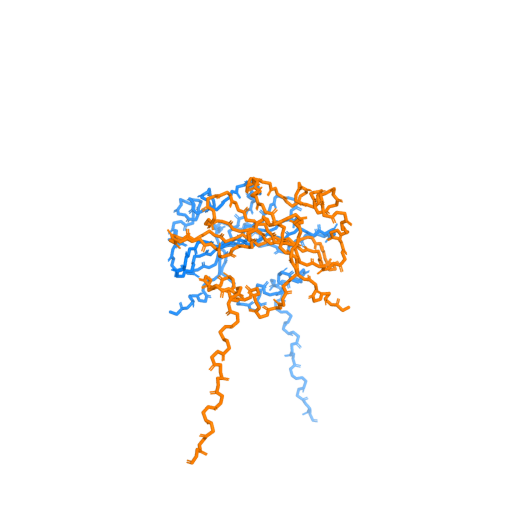 C C . TRP B 1 99 ? 7.492 20.484 1.045 1 92 99 TRP B C 1
ATOM 1645 O O . TRP B 1 99 ? 6.848 21.266 0.333 1 92 99 TRP B O 1
ATOM 1655 N N . ARG B 1 100 ? 7.691 20.781 2.324 1 85.44 100 ARG B N 1
ATOM 1656 C CA . ARG B 1 100 ? 7.227 22 2.984 1 85.44 100 ARG B CA 1
ATOM 1657 C C . ARG B 1 100 ? 7.984 23.219 2.473 1 85.44 100 ARG B C 1
ATOM 1659 O O . ARG B 1 100 ? 7.461 24.344 2.498 1 85.44 100 ARG B O 1
ATOM 1666 N N . ARG B 1 101 ? 9.32 23.109 1.96 1 70.62 101 ARG B N 1
ATOM 1667 C CA . ARG B 1 101 ? 10.109 24.266 1.54 1 70.62 101 ARG B CA 1
ATOM 1668 C C . ARG B 1 101 ? 9.977 24.5 0.039 1 70.62 101 ARG B C 1
ATOM 1670 O O . ARG B 1 101 ? 10.57 23.781 -0.764 1 70.62 101 ARG B O 1
ATOM 1677 N N . PRO B 1 102 ? 8.836 25 -0.44 1 53.91 102 PRO B N 1
ATOM 1678 C CA . PRO B 1 102 ? 8.961 25.219 -1.881 1 53.91 102 PRO B CA 1
ATOM 1679 C C . PRO B 1 102 ? 10.266 25.938 -2.25 1 53.91 102 PRO B C 1
ATOM 1681 O O . PRO B 1 102 ? 10.633 26.922 -1.618 1 53.91 102 PRO B O 1
ATOM 1684 N N . SER B 1 103 ? 11.281 25.094 -2.463 1 47.22 103 SER B N 1
ATOM 1685 C CA . SER B 1 103 ? 12.445 25.828 -2.938 1 47.22 103 SER B CA 1
ATOM 1686 C C . SER B 1 103 ? 12.055 26.875 -3.984 1 47.22 103 SER B C 1
ATOM 1688 O O . SER B 1 103 ? 11.391 26.547 -4.969 1 47.22 103 SER B O 1
ATOM 1690 N N . LYS B 1 104 ? 11.68 28.047 -3.625 1 44.81 104 LYS B N 1
ATOM 1691 C CA . LYS B 1 104 ? 11.609 29.156 -4.574 1 44.81 104 LYS B CA 1
ATOM 1692 C C . LYS B 1 104 ? 12.797 29.125 -5.535 1 44.81 104 LYS B C 1
ATOM 1694 O O . LYS B 1 104 ? 13.102 30.141 -6.176 1 44.81 104 LYS B O 1
ATOM 1699 N N . THR B 1 105 ? 13.57 28.031 -5.445 1 41.78 105 THR B N 1
ATOM 1700 C CA . THR B 1 105 ? 14.812 28.344 -6.156 1 41.78 105 THR B CA 1
ATOM 1701 C C . THR B 1 105 ? 14.539 28.578 -7.637 1 41.78 105 THR B C 1
ATOM 1703 O O . THR B 1 105 ? 15.469 28.719 -8.43 1 41.78 105 THR B O 1
ATOM 1706 N N . TYR B 1 106 ? 13.438 28.109 -8.188 1 41.66 106 TYR B N 1
ATOM 1707 C CA . TYR B 1 106 ? 13.641 28.281 -9.625 1 41.66 106 TYR B CA 1
ATOM 1708 C C . TYR B 1 106 ? 13.695 29.766 -9.992 1 41.66 106 TYR B C 1
ATOM 1710 O O . TYR B 1 106 ? 12.664 30.422 -10.086 1 41.66 106 TYR B O 1
ATOM 1718 N N . ARG B 1 107 ? 14.547 30.5 -9.352 1 40.25 107 ARG B N 1
ATOM 1719 C CA . ARG B 1 107 ? 14.742 31.797 -9.969 1 40.25 107 ARG B CA 1
ATOM 1720 C C . ARG B 1 107 ? 15.195 31.656 -11.422 1 40.25 107 ARG B C 1
ATOM 1722 O O . ARG B 1 107 ? 16.219 31.031 -11.695 1 40.25 107 ARG B O 1
ATOM 1729 N N . PRO B 1 108 ? 14.305 31.781 -12.359 1 43.22 108 PRO B N 1
ATOM 1730 C CA . PRO B 1 108 ? 14.781 31.812 -13.75 1 43.22 108 PRO B CA 1
ATOM 1731 C C . PRO B 1 108 ? 15.984 32.719 -13.945 1 43.22 108 PRO B C 1
ATOM 1733 O O . PRO B 1 108 ? 15.977 33.875 -13.469 1 43.22 108 PRO B O 1
ATOM 1736 N N . HIS B 1 109 ? 17.094 32.219 -13.703 1 41.12 109 HIS B N 1
ATOM 1737 C CA . HIS B 1 109 ? 18.219 33.062 -14.094 1 41.12 109 HIS B CA 1
ATOM 1738 C C . HIS B 1 109 ? 17.984 33.719 -15.445 1 41.12 109 HIS B C 1
ATOM 1740 O O . HIS B 1 109 ? 17.719 33.031 -16.438 1 41.12 109 HIS B O 1
ATOM 1746 N N . LEU B 1 110 ? 17.25 34.844 -15.43 1 33.84 110 LEU B N 1
ATOM 1747 C CA . LEU B 1 110 ? 17.203 35.688 -16.625 1 33.84 110 LEU B CA 1
ATOM 1748 C C . LEU B 1 110 ? 18.547 35.688 -17.344 1 33.84 110 LEU B C 1
ATOM 1750 O O . LEU B 1 110 ? 19.578 35.938 -16.719 1 33.84 110 LEU B O 1
ATOM 1754 N N . ALA B 1 111 ? 18.812 34.812 -18.328 1 41 111 ALA B N 1
ATOM 1755 C CA . ALA B 1 111 ? 19.906 35.031 -19.281 1 41 111 ALA B CA 1
ATOM 1756 C C . ALA B 1 111 ? 20.047 36.5 -19.625 1 41 111 ALA B C 1
ATOM 1758 O O . ALA B 1 111 ? 19.109 37.125 -20.141 1 41 111 ALA B O 1
ATOM 1759 N N . GLY B 1 112 ? 20.594 37.25 -18.641 1 24.98 112 GLY B N 1
ATOM 1760 C C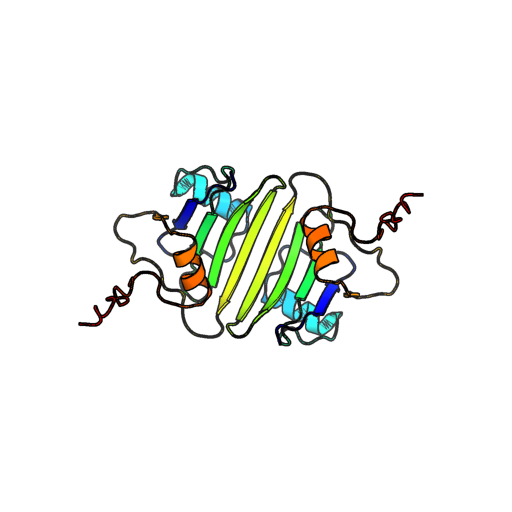A . GLY B 1 112 ? 21.031 38.531 -19.109 1 24.98 112 GLY B CA 1
ATOM 1761 C C . GLY B 1 112 ? 21.953 38.469 -20.312 1 24.98 112 GLY B C 1
ATOM 1762 O O . GLY B 1 112 ? 22.656 37.469 -20.5 1 24.98 112 GLY B O 1
#

Sequence (224 aa):
MPTDRIYLCCGATDMRRGINSLARMVQQVLALNPHTGAIFCFRGRKGHIIKILAHDDQGFCMFTKRLTDGCFAWPTTKDQVAVSLTKAQLSLLLDGIDWRRPSKTYRPHLAGMPTDRIYLCCGATDMRRGINSLARMVQQVLALNPHTGAIFCFRGRKGHIIKILAHDDQGFCMFTKRLTDGCFAWPTTKDQVAVSLTKAQLSLLLDGIDWRRPSKTYRPHLAG